Protein AF-A0A8T5XHX7-F1 (afdb_monomer)

Structure (mmCIF, N/CA/C/O backbone):
data_AF-A0A8T5XHX7-F1
#
_entry.id   AF-A0A8T5XHX7-F1
#
loop_
_atom_site.group_PDB
_atom_site.id
_atom_site.type_symbol
_atom_site.label_atom_id
_atom_site.label_alt_id
_atom_site.label_comp_id
_atom_site.label_asym_id
_atom_site.label_entity_id
_atom_site.label_seq_id
_atom_site.pdbx_PDB_ins_code
_atom_site.Cartn_x
_atom_site.Cartn_y
_atom_site.Cartn_z
_atom_site.occupancy
_atom_site.B_iso_or_equiv
_atom_site.auth_seq_id
_atom_site.auth_comp_id
_atom_site.auth_asym_id
_atom_site.auth_atom_id
_atom_site.pdbx_PDB_model_num
ATOM 1 N N . MET A 1 1 ? 42.459 -46.992 -11.392 1.00 52.00 1 MET A N 1
ATOM 2 C CA . MET A 1 1 ? 41.147 -46.566 -11.946 1.00 52.00 1 MET A CA 1
ATOM 3 C C . MET A 1 1 ? 40.181 -46.028 -10.882 1.00 52.00 1 MET A C 1
ATOM 5 O O . MET A 1 1 ? 39.509 -45.047 -11.160 1.00 52.00 1 MET A O 1
ATOM 9 N N . LYS A 1 2 ? 40.148 -46.588 -9.658 1.00 54.97 2 LYS A N 1
ATOM 10 C CA . LYS A 1 2 ? 39.259 -46.137 -8.563 1.00 54.97 2 LYS A CA 1
ATOM 11 C C . LYS A 1 2 ? 39.546 -44.716 -8.031 1.00 54.97 2 LYS A C 1
ATOM 13 O O . LYS A 1 2 ? 38.609 -43.963 -7.803 1.00 54.97 2 LYS A O 1
ATOM 18 N N . GLU A 1 3 ? 40.812 -44.310 -7.914 1.00 56.88 3 GLU A N 1
ATOM 19 C CA . GLU A 1 3 ? 41.178 -42.983 -7.371 1.00 56.88 3 GLU A CA 1
ATOM 20 C C . GLU A 1 3 ? 40.831 -41.799 -8.286 1.00 56.88 3 GLU A C 1
ATOM 22 O O . GLU A 1 3 ? 40.458 -40.733 -7.802 1.00 56.88 3 GLU A O 1
ATOM 27 N N . LYS A 1 4 ? 40.921 -41.971 -9.614 1.00 56.00 4 LYS A N 1
ATOM 28 C CA . LYS A 1 4 ? 40.548 -40.914 -10.572 1.00 56.00 4 LYS A CA 1
ATOM 29 C C . LYS A 1 4 ? 39.050 -40.609 -10.493 1.00 56.00 4 LYS A C 1
ATOM 31 O O . LYS A 1 4 ? 38.678 -39.444 -10.469 1.00 56.00 4 LYS A O 1
ATOM 36 N N . ASN A 1 5 ? 38.213 -41.639 -10.353 1.00 61.69 5 ASN A N 1
ATOM 37 C CA . ASN A 1 5 ? 36.761 -41.486 -10.231 1.00 61.69 5 ASN A CA 1
ATOM 38 C C . ASN A 1 5 ? 36.361 -40.774 -8.929 1.00 61.69 5 ASN A C 1
ATOM 40 O O . ASN A 1 5 ? 35.444 -39.960 -8.940 1.00 61.69 5 ASN A O 1
ATOM 44 N N . LEU A 1 6 ? 37.091 -41.009 -7.833 1.00 73.38 6 LEU A N 1
ATOM 45 C CA . LEU A 1 6 ? 36.839 -40.352 -6.549 1.00 73.38 6 LEU A CA 1
ATOM 46 C C . LEU A 1 6 ? 37.112 -38.836 -6.606 1.00 73.38 6 LEU A C 1
ATOM 48 O O . LEU A 1 6 ? 36.341 -38.046 -6.067 1.00 73.38 6 LEU A O 1
ATOM 52 N N . LYS A 1 7 ? 38.161 -38.411 -7.327 1.00 73.31 7 LYS A N 1
ATOM 53 C CA . LYS A 1 7 ? 38.461 -36.984 -7.550 1.00 73.31 7 LYS A CA 1
ATOM 54 C C . LYS A 1 7 ? 37.339 -36.267 -8.306 1.00 73.31 7 LYS A C 1
ATOM 56 O O . LYS A 1 7 ? 36.972 -35.161 -7.923 1.00 73.31 7 LYS A O 1
ATOM 61 N N . TYR A 1 8 ? 36.758 -36.903 -9.326 1.00 79.31 8 TYR A N 1
ATOM 62 C CA . TYR A 1 8 ? 35.622 -36.328 -10.056 1.00 79.31 8 TYR A CA 1
ATOM 63 C C . TYR A 1 8 ? 34.366 -36.200 -9.185 1.00 79.31 8 TYR A C 1
ATOM 65 O O . TYR A 1 8 ? 33.659 -35.204 -9.303 1.00 79.31 8 TYR A O 1
ATOM 73 N N . VAL A 1 9 ? 34.124 -37.138 -8.262 1.00 83.44 9 VAL A N 1
ATOM 74 C CA . VAL A 1 9 ? 33.011 -37.053 -7.299 1.00 83.44 9 VAL A CA 1
ATOM 75 C C . VAL A 1 9 ? 33.184 -35.871 -6.340 1.00 83.44 9 VAL A C 1
ATOM 77 O O . VAL A 1 9 ? 32.230 -35.126 -6.123 1.00 83.44 9 VAL A O 1
ATOM 80 N N . TYR A 1 10 ? 34.391 -35.640 -5.812 1.00 83.50 10 TYR A N 1
ATOM 81 C CA . TYR A 1 10 ? 34.652 -34.482 -4.946 1.00 83.50 10 TYR A CA 1
ATOM 82 C C . TYR A 1 10 ? 34.517 -33.145 -5.681 1.00 83.50 10 TYR A C 1
ATOM 84 O O . TYR A 1 10 ? 33.988 -32.191 -5.115 1.00 83.50 10 TYR A O 1
ATOM 92 N N . ILE A 1 11 ? 34.936 -33.081 -6.949 1.00 85.69 11 ILE A N 1
ATOM 93 C CA . ILE A 1 11 ? 34.736 -31.893 -7.790 1.00 85.69 11 ILE A CA 1
ATOM 94 C C . ILE A 1 11 ? 33.238 -31.640 -8.009 1.00 85.69 11 ILE A C 1
ATOM 96 O O . ILE A 1 11 ? 32.784 -30.508 -7.857 1.00 85.69 11 ILE A O 1
ATOM 100 N N . LEU A 1 12 ? 32.455 -32.684 -8.301 1.00 86.38 12 LEU A N 1
ATOM 101 C CA . LEU A 1 12 ? 31.011 -32.559 -8.513 1.00 86.38 12 LEU A CA 1
ATOM 102 C C . LEU A 1 12 ? 30.281 -32.094 -7.242 1.00 86.38 12 LEU A C 1
ATOM 104 O O . LEU A 1 12 ? 29.438 -31.203 -7.307 1.00 86.38 12 LEU A O 1
ATOM 108 N N . LEU A 1 13 ? 30.647 -32.648 -6.080 1.00 86.62 13 LEU A N 1
ATOM 109 C CA . LEU A 1 13 ? 30.127 -32.218 -4.779 1.00 86.62 13 LEU A CA 1
ATOM 110 C C . LEU A 1 13 ? 30.488 -30.760 -4.478 1.00 86.62 13 LEU A C 1
ATOM 112 O O . LEU A 1 13 ? 29.634 -30.012 -4.013 1.00 86.62 13 LEU A O 1
ATOM 116 N N . GLY A 1 14 ? 31.715 -30.335 -4.794 1.00 85.69 14 GLY A N 1
ATOM 117 C CA . GLY A 1 14 ? 32.137 -28.940 -4.667 1.00 85.69 14 GLY A CA 1
ATOM 118 C C . GLY A 1 14 ? 31.287 -27.992 -5.516 1.00 85.69 14 GLY A C 1
ATOM 119 O O . GLY A 1 14 ? 30.805 -26.983 -5.007 1.00 85.69 14 GLY A O 1
ATOM 120 N N . ILE A 1 15 ? 31.031 -28.347 -6.780 1.00 87.88 15 ILE A N 1
ATOM 121 C CA . ILE A 1 15 ? 30.168 -27.567 -7.681 1.00 87.88 15 ILE A CA 1
ATOM 122 C C . ILE A 1 15 ? 28.726 -27.525 -7.158 1.00 87.88 15 ILE A C 1
ATOM 124 O O . ILE A 1 15 ? 28.134 -26.449 -7.122 1.00 87.88 15 ILE A O 1
ATOM 128 N N . CYS A 1 16 ? 28.172 -28.651 -6.694 1.00 82.88 16 CYS A N 1
ATOM 129 C CA . CYS A 1 16 ? 26.843 -28.687 -6.076 1.00 82.88 16 CYS A CA 1
ATOM 130 C C . CYS A 1 16 ? 26.759 -27.798 -4.829 1.00 82.88 16 CYS A C 1
ATOM 132 O O . CYS A 1 16 ? 25.808 -27.034 -4.698 1.00 82.88 16 CYS A O 1
ATOM 134 N N . CYS A 1 17 ? 27.748 -27.846 -3.935 1.00 84.12 17 CYS A N 1
ATOM 135 C CA . CYS A 1 17 ? 27.778 -27.002 -2.742 1.00 84.12 17 CYS A CA 1
ATOM 136 C C . CYS A 1 17 ? 27.866 -25.512 -3.096 1.00 84.12 17 CYS A C 1
ATOM 138 O O . CYS A 1 17 ? 27.131 -24.712 -2.524 1.00 84.12 17 CYS A O 1
ATOM 140 N N . ILE A 1 18 ? 28.712 -25.135 -4.062 1.00 85.25 18 ILE A N 1
ATOM 141 C CA . ILE A 1 18 ? 28.822 -23.747 -4.537 1.00 85.25 18 ILE A CA 1
ATOM 142 C C . ILE A 1 18 ? 27.511 -23.296 -5.187 1.00 85.25 18 ILE A C 1
ATOM 144 O O . ILE A 1 18 ? 27.045 -22.194 -4.910 1.00 85.25 18 ILE A O 1
ATOM 148 N N . TYR A 1 19 ? 26.883 -24.139 -6.009 1.00 81.25 19 TYR A N 1
ATOM 149 C CA . TYR A 1 19 ? 25.590 -23.844 -6.627 1.00 81.25 19 TYR A CA 1
ATOM 150 C C . TYR A 1 19 ? 24.486 -23.651 -5.579 1.00 81.25 19 TYR A C 1
ATOM 152 O O . TYR A 1 19 ? 23.742 -22.678 -5.644 1.00 81.25 19 TYR A O 1
ATOM 160 N N . LEU A 1 20 ? 24.410 -24.523 -4.570 1.00 75.81 20 LEU A N 1
ATOM 161 C CA . LEU A 1 20 ? 23.438 -24.401 -3.479 1.00 75.81 20 LEU A CA 1
ATOM 162 C C . LEU A 1 20 ? 23.682 -23.145 -2.631 1.00 75.81 20 LEU A C 1
ATOM 164 O O . LEU A 1 20 ? 22.731 -22.439 -2.306 1.00 75.81 20 LEU A O 1
ATOM 168 N N . LEU A 1 21 ? 24.941 -22.822 -2.320 1.00 73.75 21 LEU A N 1
ATOM 169 C CA . LEU A 1 21 ? 25.312 -21.609 -1.582 1.00 73.75 21 LEU A CA 1
ATOM 170 C C . LEU A 1 21 ? 24.986 -20.336 -2.370 1.00 73.75 21 LEU A C 1
ATOM 172 O O . LEU A 1 21 ? 24.378 -19.416 -1.829 1.00 73.75 21 LEU A O 1
ATOM 176 N N . THR A 1 22 ? 25.354 -20.284 -3.650 1.00 68.06 22 THR A N 1
ATOM 177 C CA . THR A 1 22 ? 25.083 -19.128 -4.520 1.00 68.06 22 THR A CA 1
ATOM 178 C C . THR A 1 22 ? 23.595 -18.970 -4.810 1.00 68.06 22 THR A C 1
ATOM 180 O O . THR A 1 22 ? 23.092 -17.853 -4.771 1.00 68.06 22 THR A O 1
ATOM 183 N N . SER A 1 23 ? 22.860 -20.066 -5.012 1.00 62.50 23 SER A N 1
ATOM 184 C CA . SER A 1 23 ? 21.400 -20.040 -5.133 1.00 62.50 23 SER A CA 1
ATOM 185 C C . SER A 1 23 ? 20.735 -19.553 -3.844 1.00 62.50 23 SER A C 1
ATOM 187 O O . SER A 1 23 ? 19.819 -18.740 -3.912 1.00 62.50 23 SER A O 1
ATOM 189 N N . HIS A 1 24 ? 21.214 -19.976 -2.671 1.00 58.00 24 HIS A N 1
ATOM 190 C CA . HIS A 1 24 ? 20.655 -19.523 -1.399 1.00 58.00 24 HIS A CA 1
ATOM 191 C C . HIS A 1 24 ? 20.936 -18.038 -1.128 1.00 58.00 24 HIS A C 1
ATOM 193 O O . HIS A 1 24 ? 20.043 -17.327 -0.672 1.00 58.00 24 HIS A O 1
ATOM 199 N N . LEU A 1 25 ? 22.140 -17.559 -1.458 1.00 54.25 25 LEU A N 1
ATOM 200 C CA . LEU A 1 25 ? 22.523 -16.148 -1.336 1.00 54.25 25 LEU A CA 1
ATOM 201 C C . LEU A 1 25 ? 21.778 -15.247 -2.334 1.00 54.25 25 LEU A C 1
ATOM 203 O O . LEU A 1 25 ? 21.409 -14.130 -1.979 1.00 54.25 25 LEU A O 1
ATOM 207 N N . ASN A 1 26 ? 21.517 -15.737 -3.549 1.00 51.28 26 ASN A N 1
ATOM 208 C CA . ASN A 1 26 ? 20.776 -15.000 -4.577 1.00 51.28 26 ASN A CA 1
ATOM 209 C C . ASN A 1 26 ? 19.252 -15.033 -4.374 1.00 51.28 26 ASN A C 1
ATOM 211 O O . ASN A 1 26 ? 18.557 -14.186 -4.925 1.00 51.28 26 ASN A O 1
ATOM 215 N N . ASN A 1 27 ? 18.729 -15.953 -3.559 1.00 50.94 27 ASN A N 1
ATOM 216 C CA . ASN A 1 27 ? 17.304 -16.043 -3.215 1.00 50.94 27 ASN A CA 1
ATOM 217 C C . ASN A 1 27 ? 16.928 -15.207 -1.981 1.00 50.94 27 ASN A C 1
ATOM 219 O O . ASN A 1 27 ? 15.987 -15.548 -1.262 1.00 50.94 27 ASN A O 1
ATOM 223 N N . LYS A 1 28 ? 17.655 -14.124 -1.687 1.00 61.84 28 LYS A N 1
ATOM 224 C CA . LYS A 1 28 ? 17.224 -13.203 -0.635 1.00 61.84 28 LYS A CA 1
ATOM 225 C C . LYS A 1 28 ? 15.975 -12.471 -1.128 1.00 61.84 28 LYS A C 1
ATOM 227 O O . LYS A 1 28 ? 16.075 -11.572 -1.955 1.00 61.84 28 LYS A O 1
ATOM 232 N N . GLU A 1 29 ? 14.809 -12.899 -0.649 1.00 72.00 29 GLU A N 1
ATOM 233 C CA . GLU A 1 29 ? 13.533 -12.246 -0.943 1.00 72.00 29 GLU A CA 1
ATOM 234 C C . GLU A 1 29 ? 13.608 -10.767 -0.531 1.00 72.00 29 GLU A C 1
ATOM 236 O O . GLU A 1 29 ? 13.957 -10.455 0.614 1.00 72.00 29 GLU A O 1
ATOM 241 N N . ASP A 1 30 ? 13.307 -9.863 -1.470 1.00 82.25 30 ASP A N 1
ATOM 242 C CA . ASP A 1 30 ? 13.224 -8.427 -1.197 1.00 82.25 30 ASP A CA 1
ATOM 243 C C . ASP A 1 30 ? 12.188 -8.189 -0.086 1.00 82.25 30 ASP A C 1
ATOM 245 O O . ASP A 1 30 ? 11.065 -8.714 -0.125 1.00 82.25 30 ASP A O 1
ATOM 249 N N . THR A 1 31 ? 12.542 -7.383 0.920 1.00 87.88 31 THR A N 1
ATOM 250 C CA . THR A 1 31 ? 11.545 -6.994 1.918 1.00 87.88 31 THR A CA 1
ATOM 251 C C . THR A 1 31 ? 10.522 -6.064 1.282 1.00 87.88 31 THR A C 1
ATOM 253 O O . THR A 1 31 ? 10.791 -5.367 0.301 1.00 87.88 31 THR A O 1
ATOM 256 N N . TYR A 1 32 ? 9.323 -6.027 1.853 1.00 88.62 32 TYR A N 1
ATOM 257 C CA . TYR A 1 32 ? 8.275 -5.159 1.330 1.00 88.62 32 TYR A CA 1
ATOM 258 C C . TYR A 1 32 ? 8.665 -3.666 1.405 1.00 88.62 32 TYR A C 1
ATOM 260 O O . TYR A 1 32 ? 8.362 -2.891 0.498 1.00 88.62 32 TYR A O 1
ATOM 268 N N . LEU A 1 33 ? 9.413 -3.279 2.446 1.00 88.50 33 LEU A N 1
ATOM 269 C CA . LEU A 1 33 ? 9.971 -1.931 2.600 1.00 88.50 33 LEU A CA 1
ATOM 270 C C . LEU A 1 33 ? 11.025 -1.612 1.527 1.00 88.50 33 LEU A C 1
ATOM 272 O O . LEU A 1 33 ? 11.017 -0.513 0.977 1.00 88.50 33 LEU A O 1
ATOM 276 N N . ASP A 1 34 ? 11.888 -2.572 1.169 1.00 87.00 34 ASP A N 1
ATOM 277 C CA . ASP A 1 34 ? 12.860 -2.380 0.082 1.00 87.00 34 ASP A CA 1
ATOM 278 C C . ASP A 1 34 ? 12.154 -2.070 -1.244 1.00 87.00 34 ASP A C 1
ATOM 280 O O . ASP A 1 34 ? 12.609 -1.220 -2.013 1.00 87.00 34 ASP A O 1
ATOM 284 N N . VAL A 1 35 ? 11.021 -2.728 -1.508 1.00 87.50 35 VAL A N 1
ATOM 285 C CA . VAL A 1 35 ? 10.226 -2.478 -2.715 1.00 87.50 35 VAL A CA 1
ATOM 286 C C . VAL A 1 35 ? 9.550 -1.111 -2.677 1.00 87.50 35 VAL A C 1
ATOM 288 O O . VAL A 1 35 ? 9.649 -0.394 -3.671 1.00 87.50 35 VAL A O 1
ATOM 291 N N . ILE A 1 36 ? 8.947 -0.700 -1.553 1.00 88.62 36 ILE A N 1
ATOM 292 C CA . ILE A 1 36 ? 8.423 0.672 -1.378 1.00 88.62 36 ILE A CA 1
ATOM 293 C C . ILE A 1 36 ? 9.511 1.695 -1.741 1.00 88.62 36 ILE A C 1
ATOM 295 O O . ILE A 1 36 ? 9.297 2.565 -2.588 1.00 88.62 36 ILE A O 1
ATOM 299 N N . ASN A 1 37 ? 10.713 1.527 -1.189 1.00 85.50 37 ASN A N 1
ATOM 300 C CA . ASN A 1 37 ? 11.832 2.442 -1.406 1.00 85.50 37 ASN A CA 1
ATOM 301 C C . ASN A 1 37 ? 12.298 2.477 -2.864 1.00 85.50 37 ASN A C 1
ATOM 303 O O . ASN A 1 37 ? 12.705 3.527 -3.358 1.00 85.50 37 ASN A O 1
ATOM 307 N N . LYS A 1 38 ? 12.267 1.340 -3.568 1.00 85.44 38 LYS A N 1
ATOM 308 C CA . LYS A 1 38 ? 12.583 1.275 -5.004 1.00 85.44 38 LYS A CA 1
ATOM 309 C C . LYS A 1 38 ? 11.497 1.950 -5.848 1.00 85.44 38 LYS A C 1
ATOM 311 O O . LYS A 1 38 ? 11.826 2.635 -6.811 1.00 85.44 38 LYS A O 1
ATOM 316 N N . VAL A 1 39 ? 10.225 1.757 -5.498 1.00 86.00 39 VAL A N 1
ATOM 317 C CA . VAL A 1 39 ? 9.058 2.274 -6.227 1.00 86.00 39 VAL A CA 1
ATOM 318 C C . VAL A 1 39 ? 9.010 3.797 -6.197 1.00 86.00 39 VAL A C 1
ATOM 320 O O . VAL A 1 39 ? 8.974 4.420 -7.254 1.00 86.00 39 VAL A O 1
ATOM 323 N N . PHE A 1 40 ? 9.075 4.410 -5.014 1.00 83.19 40 PHE A N 1
ATOM 324 C CA . PHE A 1 40 ? 8.920 5.865 -4.879 1.00 83.19 40 PHE A CA 1
ATOM 325 C C . PHE A 1 40 ? 10.167 6.675 -5.265 1.00 83.19 40 PHE A C 1
ATOM 327 O O . PHE A 1 40 ? 10.132 7.901 -5.226 1.00 83.19 40 PHE A O 1
ATOM 334 N N . LYS A 1 41 ? 11.257 6.011 -5.674 1.00 85.38 41 LYS A N 1
ATOM 335 C CA . LYS A 1 41 ? 12.438 6.647 -6.285 1.00 85.38 41 LYS A CA 1
ATOM 336 C C . LYS A 1 41 ? 12.352 6.768 -7.808 1.00 85.38 41 LYS A C 1
ATOM 338 O O . LYS A 1 41 ? 13.217 7.405 -8.400 1.00 85.38 41 LYS A O 1
ATOM 343 N N . LYS A 1 42 ? 11.380 6.113 -8.444 1.00 85.81 42 LYS A N 1
ATOM 344 C CA . LYS A 1 42 ? 11.189 6.145 -9.898 1.00 85.81 42 LYS A CA 1
ATOM 345 C C . LYS A 1 42 ? 10.191 7.229 -10.296 1.00 85.81 42 LYS A C 1
ATOM 347 O O . LYS A 1 42 ? 9.295 7.562 -9.523 1.00 85.81 42 LYS A O 1
ATOM 352 N N . ASP A 1 43 ? 10.302 7.691 -11.538 1.00 87.19 43 ASP A N 1
ATOM 353 C CA . ASP A 1 43 ? 9.319 8.585 -12.146 1.00 87.19 43 ASP A CA 1
ATOM 354 C C . ASP A 1 43 ? 8.026 7.816 -12.442 1.00 87.19 43 ASP A C 1
ATOM 356 O O . ASP A 1 43 ? 7.984 6.918 -13.291 1.00 87.19 43 ASP A O 1
ATOM 360 N N . ILE A 1 44 ? 6.977 8.154 -11.698 1.00 89.31 44 ILE A N 1
ATOM 361 C CA . ILE A 1 44 ? 5.653 7.552 -11.826 1.00 89.31 44 ILE A CA 1
ATOM 362 C C . ILE A 1 44 ? 4.890 8.255 -12.953 1.00 89.31 44 ILE A C 1
ATOM 364 O O . ILE A 1 44 ? 4.825 9.480 -12.986 1.00 89.31 44 ILE A O 1
ATOM 368 N N . GLU A 1 45 ? 4.299 7.467 -13.848 1.00 90.88 45 GLU A N 1
ATOM 369 C CA . GLU A 1 45 ? 3.464 7.932 -14.959 1.00 90.88 45 GLU A CA 1
ATOM 370 C C . GLU A 1 45 ? 1.983 7.931 -14.571 1.00 90.88 45 GLU A C 1
ATOM 372 O O . GLU A 1 45 ? 1.276 8.902 -14.822 1.00 90.88 45 GLU A O 1
ATOM 377 N N . ALA A 1 46 ? 1.510 6.850 -13.942 1.00 91.06 46 ALA A N 1
ATOM 378 C CA . ALA A 1 46 ? 0.125 6.714 -13.508 1.00 91.06 46 ALA A CA 1
ATOM 379 C C . ALA A 1 46 ? -0.003 5.868 -12.239 1.00 91.06 46 ALA A C 1
ATOM 381 O O . ALA A 1 46 ? 0.811 4.988 -11.958 1.00 91.06 46 ALA A O 1
ATOM 382 N N . ILE A 1 47 ? -1.043 6.150 -11.456 1.00 92.62 47 ILE A N 1
ATOM 383 C CA . ILE A 1 47 ? -1.377 5.442 -10.222 1.00 92.62 47 ILE A CA 1
ATOM 384 C C . ILE A 1 47 ? -2.864 5.109 -10.240 1.00 92.62 47 ILE A C 1
ATOM 386 O O . ILE A 1 47 ? -3.706 5.956 -10.539 1.00 92.62 47 ILE A O 1
ATOM 390 N N . ALA A 1 48 ? -3.188 3.880 -9.854 1.00 93.88 48 ALA A N 1
ATOM 391 C CA . ALA A 1 48 ? -4.545 3.461 -9.553 1.00 93.88 48 ALA A CA 1
ATOM 392 C C . ALA A 1 48 ? -4.606 2.853 -8.153 1.00 93.88 48 ALA A C 1
ATOM 394 O O . ALA A 1 48 ? -3.898 1.893 -7.842 1.00 93.88 48 ALA A O 1
ATOM 395 N N . VAL A 1 49 ? -5.495 3.389 -7.329 1.00 95.38 49 VAL A N 1
ATOM 396 C CA . VAL A 1 49 ? -5.799 2.907 -5.988 1.00 95.38 49 VAL A CA 1
ATOM 397 C C . VAL A 1 49 ? -7.168 2.245 -5.993 1.00 95.38 49 VAL A C 1
ATOM 399 O O . VAL A 1 49 ? -8.134 2.795 -6.517 1.00 95.38 49 VAL A O 1
ATOM 402 N N . ILE A 1 50 ? -7.269 1.092 -5.336 1.00 95.12 50 ILE A N 1
ATOM 403 C CA . ILE A 1 50 ? -8.540 0.444 -5.018 1.00 95.12 50 ILE A CA 1
ATOM 404 C C . ILE A 1 50 ? -8.576 0.138 -3.523 1.00 95.12 50 ILE A C 1
ATOM 406 O O . ILE A 1 50 ? -7.633 -0.452 -2.993 1.00 95.12 50 ILE A O 1
ATOM 410 N N . ILE A 1 51 ? -9.668 0.506 -2.860 1.00 95.94 51 ILE A N 1
ATOM 411 C CA . ILE A 1 51 ? -9.889 0.273 -1.434 1.00 95.94 51 ILE A CA 1
ATOM 412 C C . ILE A 1 51 ? -11.057 -0.698 -1.276 1.00 95.94 51 ILE A C 1
ATOM 414 O O . ILE A 1 51 ? -12.154 -0.453 -1.779 1.00 95.94 51 ILE A O 1
ATOM 418 N N . ASP A 1 52 ? -10.844 -1.796 -0.555 1.00 95.75 52 ASP A N 1
ATOM 419 C CA . ASP A 1 52 ? -11.868 -2.806 -0.285 1.00 95.75 52 ASP A CA 1
ATOM 420 C C . ASP A 1 52 ? -12.030 -3.043 1.218 1.00 95.75 52 ASP A C 1
ATOM 422 O O . ASP A 1 52 ? -11.053 -3.153 1.956 1.00 95.75 52 ASP A O 1
ATOM 426 N N . LYS A 1 53 ? -13.269 -3.216 1.681 1.00 94.75 53 LYS A N 1
ATOM 427 C CA . LYS A 1 53 ? -13.560 -3.729 3.025 1.00 94.75 53 LYS A CA 1
ATOM 428 C C . LYS A 1 53 ? -13.322 -5.234 3.058 1.00 94.75 53 LYS A C 1
ATOM 430 O O . LYS A 1 53 ? -13.787 -5.959 2.178 1.00 94.75 53 LYS A O 1
ATOM 435 N N . THR A 1 54 ? -12.669 -5.709 4.113 1.00 93.06 54 THR A N 1
ATOM 436 C CA . THR A 1 54 ? -12.480 -7.137 4.389 1.00 93.06 54 THR A CA 1
ATOM 437 C C . THR A 1 54 ? -12.575 -7.427 5.883 1.00 93.06 54 THR A C 1
ATOM 439 O O . THR A 1 54 ? -12.183 -6.624 6.728 1.00 93.06 54 THR A O 1
ATOM 442 N N . SER A 1 55 ? -13.082 -8.608 6.234 1.00 90.44 55 SER A N 1
ATOM 443 C CA . SER A 1 55 ? -13.193 -9.058 7.629 1.00 90.44 55 SER A CA 1
ATOM 444 C C . SER A 1 55 ? -11.986 -9.882 8.103 1.00 90.44 55 SER A C 1
ATOM 446 O O . SER A 1 55 ? -12.008 -10.511 9.166 1.00 90.44 55 SER A O 1
ATOM 448 N N . SER A 1 56 ? -10.957 -10.008 7.264 1.00 89.81 56 SER A N 1
ATOM 449 C CA . SER A 1 56 ? -9.738 -10.745 7.596 1.00 89.81 56 SER A CA 1
ATOM 450 C C . SER A 1 56 ? -8.598 -10.415 6.642 1.00 89.81 56 SER A C 1
ATOM 452 O O . SER A 1 56 ? -8.829 -10.058 5.484 1.00 89.81 56 SER A O 1
ATOM 454 N N . LEU A 1 57 ? -7.370 -10.683 7.088 1.00 88.75 57 LEU A N 1
ATOM 455 C CA . LEU A 1 57 ? -6.190 -10.649 6.220 1.00 88.75 57 LEU A CA 1
ATOM 456 C C . LEU A 1 57 ? -6.209 -11.747 5.141 1.00 88.75 57 LEU A C 1
ATOM 458 O O . LEU A 1 57 ? -5.403 -11.691 4.226 1.00 88.75 57 LEU A O 1
ATOM 462 N N . LYS A 1 58 ? -7.141 -12.719 5.201 1.00 87.00 58 LYS A N 1
ATOM 463 C CA . LYS A 1 58 ? -7.346 -13.727 4.138 1.00 87.00 58 LYS A CA 1
ATOM 464 C C . LYS A 1 58 ? -7.977 -13.158 2.868 1.00 87.00 58 LYS A C 1
ATOM 466 O O . LYS A 1 58 ? -8.072 -13.879 1.885 1.00 87.00 58 LYS A O 1
ATOM 471 N N . CYS A 1 59 ? -8.440 -11.907 2.898 1.00 84.31 59 CYS A N 1
ATOM 472 C CA . CYS A 1 59 ? -9.128 -11.266 1.773 1.00 84.31 59 CYS A CA 1
ATOM 473 C C . CYS A 1 59 ? -10.380 -12.021 1.303 1.00 84.31 59 CYS A C 1
ATOM 475 O O . CYS A 1 59 ? -10.753 -11.964 0.135 1.00 84.31 59 CYS A O 1
ATOM 477 N N . ASN A 1 60 ? -11.053 -12.724 2.215 1.00 80.88 60 ASN A N 1
ATOM 478 C CA . ASN A 1 60 ? -12.354 -13.315 1.926 1.00 80.88 60 ASN A CA 1
ATOM 479 C C . ASN A 1 60 ? -13.424 -12.216 1.944 1.00 80.88 60 ASN A C 1
ATOM 481 O O . ASN A 1 60 ? -13.410 -11.369 2.836 1.00 80.88 60 ASN A O 1
ATOM 485 N N . ASN A 1 61 ? -14.386 -12.283 1.018 1.00 83.25 61 ASN A N 1
ATOM 486 C CA . ASN A 1 61 ? -15.529 -11.363 0.942 1.00 83.25 61 ASN A CA 1
ATOM 487 C C . ASN A 1 61 ? -15.126 -9.887 0.759 1.00 83.25 61 ASN A C 1
ATOM 489 O O . ASN A 1 61 ? -15.644 -9.014 1.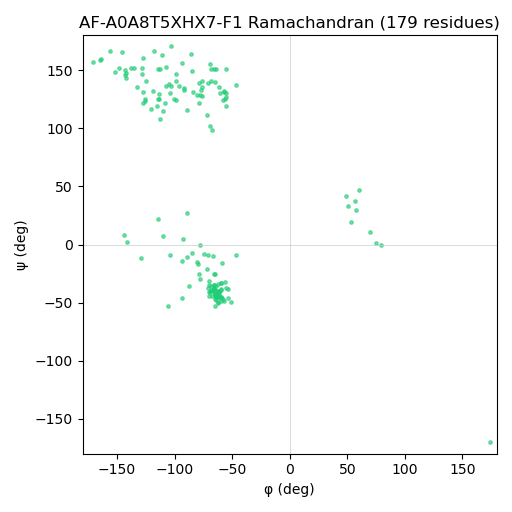456 1.00 83.25 61 ASN A O 1
ATOM 493 N N . LEU A 1 62 ? -14.201 -9.612 -0.168 1.00 91.31 62 LEU A N 1
ATOM 494 C CA . LEU A 1 62 ? -13.844 -8.240 -0.530 1.00 91.31 62 LEU A CA 1
ATOM 495 C C . LEU A 1 62 ? -15.082 -7.488 -1.024 1.00 91.31 62 LEU A C 1
ATOM 497 O O . LEU A 1 62 ? -15.747 -7.918 -1.968 1.00 91.31 62 LEU A O 1
ATOM 501 N N . LYS A 1 63 ? -15.370 -6.351 -0.394 1.00 94.12 63 LYS A N 1
ATOM 502 C CA . LYS A 1 63 ? -16.400 -5.419 -0.846 1.00 94.12 63 LYS A CA 1
ATOM 503 C C . LYS A 1 63 ? -15.730 -4.116 -1.237 1.00 94.12 63 LYS A C 1
ATOM 505 O O . LYS A 1 63 ? -15.133 -3.474 -0.374 1.00 94.12 63 LYS A O 1
ATOM 510 N N . ASN A 1 64 ? -15.870 -3.723 -2.500 1.00 93.50 64 ASN A N 1
ATOM 511 C CA . ASN A 1 64 ? -15.341 -2.449 -2.962 1.00 93.50 64 ASN A CA 1
ATOM 512 C C . ASN A 1 64 ? -15.888 -1.304 -2.099 1.00 93.50 64 ASN A C 1
ATOM 514 O O . ASN A 1 64 ? -17.086 -1.254 -1.797 1.00 93.50 64 ASN A O 1
ATOM 518 N N . TYR A 1 65 ? -14.973 -0.459 -1.640 1.00 93.50 65 TYR A N 1
ATOM 519 C CA . TYR A 1 65 ? -15.275 0.730 -0.865 1.00 93.50 65 TYR A CA 1
ATOM 520 C C . TYR A 1 65 ? -15.100 1.977 -1.711 1.00 93.50 65 TYR A C 1
ATOM 522 O O . TYR A 1 65 ? -16.024 2.777 -1.801 1.00 93.50 65 TYR A O 1
ATOM 530 N N . ASP A 1 66 ? -13.923 2.103 -2.320 1.00 93.81 66 ASP A N 1
ATOM 531 C CA . ASP A 1 66 ? -13.542 3.289 -3.066 1.00 93.81 66 ASP A CA 1
ATOM 532 C C . ASP A 1 66 ? -12.470 2.974 -4.118 1.00 93.81 66 ASP A C 1
ATOM 534 O O . ASP A 1 66 ? -11.844 1.904 -4.105 1.00 93.81 66 ASP A O 1
ATOM 538 N N . MET A 1 67 ? -12.255 3.911 -5.033 1.00 95.12 67 MET A N 1
ATOM 539 C CA . MET A 1 67 ? -11.183 3.890 -6.017 1.00 95.12 67 MET A CA 1
ATOM 540 C C . MET A 1 67 ? -10.790 5.312 -6.421 1.00 95.12 67 MET A C 1
ATOM 542 O O . MET A 1 67 ? -11.633 6.203 -6.470 1.00 95.12 67 MET A O 1
ATOM 546 N N . ALA A 1 68 ? -9.515 5.491 -6.752 1.00 95.38 68 ALA A N 1
ATOM 547 C CA . ALA A 1 68 ? -8.989 6.735 -7.301 1.00 95.38 68 ALA A CA 1
ATOM 548 C C . ALA A 1 68 ? -7.936 6.418 -8.361 1.00 95.38 68 ALA A C 1
ATOM 550 O O . ALA A 1 68 ? -7.160 5.467 -8.216 1.00 95.38 68 ALA A O 1
ATOM 551 N N . THR A 1 69 ? -7.893 7.210 -9.426 1.00 95.06 69 THR A N 1
ATOM 552 C CA . THR A 1 69 ? -6.885 7.059 -10.485 1.00 95.06 69 THR A CA 1
ATOM 553 C C . THR A 1 69 ? -6.309 8.409 -10.873 1.00 95.06 69 THR A C 1
ATOM 555 O O . THR A 1 69 ? -6.972 9.432 -10.735 1.00 95.06 69 THR A O 1
ATOM 558 N N . GLY A 1 70 ? -5.065 8.431 -11.339 1.00 94.69 70 GLY A N 1
ATOM 559 C CA . GLY A 1 70 ? -4.391 9.659 -11.746 1.00 94.69 70 GLY A CA 1
ATOM 560 C C . GLY A 1 70 ? -3.146 9.367 -12.569 1.00 94.69 70 GLY A C 1
ATOM 561 O O . GLY A 1 70 ? -2.596 8.268 -12.512 1.00 94.69 70 GLY A O 1
ATOM 562 N N . SER A 1 71 ? -2.711 10.353 -13.342 1.00 94.31 71 SER A N 1
ATOM 563 C CA . SER A 1 71 ? -1.561 10.258 -14.240 1.00 94.31 71 SER A CA 1
ATOM 564 C C . SER A 1 71 ? -0.812 11.579 -14.324 1.00 94.31 71 SER A C 1
ATOM 566 O O . SER A 1 71 ? -1.345 12.623 -13.966 1.00 94.31 71 SER A O 1
ATOM 568 N N . ILE A 1 72 ? 0.402 11.569 -14.851 1.00 92.00 72 ILE A N 1
ATOM 569 C CA . ILE A 1 72 ? 1.163 12.799 -15.057 1.00 92.00 72 ILE A CA 1
ATOM 570 C C . ILE A 1 72 ? 0.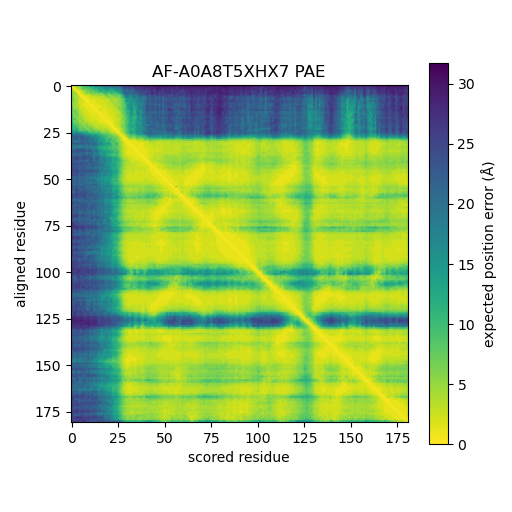443 13.784 -15.999 1.00 92.00 72 ILE A C 1
ATOM 572 O O . ILE A 1 72 ? 0.494 14.989 -15.771 1.00 92.00 72 ILE A O 1
ATOM 576 N N . ASP A 1 73 ? -0.310 13.280 -16.984 1.00 92.19 73 ASP A N 1
ATOM 577 C CA . ASP A 1 73 ? -1.045 14.090 -17.969 1.00 92.19 73 ASP A CA 1
ATOM 578 C C . ASP A 1 73 ? -2.164 14.944 -17.355 1.00 92.19 73 ASP A C 1
ATOM 580 O O . ASP A 1 73 ? -2.541 15.976 -17.910 1.00 92.19 73 ASP A O 1
ATOM 584 N N . ASN A 1 74 ? -2.704 14.525 -16.207 1.00 90.69 74 ASN A N 1
ATOM 585 C CA . ASN A 1 74 ? -3.739 15.253 -15.475 1.00 90.69 74 ASN A CA 1
ATOM 586 C C . ASN A 1 74 ? -3.254 15.756 -14.111 1.00 90.69 74 ASN A C 1
ATOM 588 O O . ASN A 1 74 ? -4.079 15.985 -13.227 1.00 90.69 74 ASN A O 1
ATOM 592 N N . ASP A 1 75 ? -1.936 15.896 -13.931 1.00 91.19 75 ASP A N 1
ATOM 593 C CA . ASP A 1 75 ? -1.304 16.273 -12.659 1.00 91.19 75 ASP A CA 1
ATOM 594 C C . ASP A 1 75 ? -1.817 15.426 -11.479 1.00 91.19 75 ASP A C 1
ATOM 596 O O . ASP A 1 75 ? -2.174 15.921 -10.412 1.00 91.19 75 ASP A O 1
ATOM 600 N N . PHE A 1 76 ? -1.967 14.121 -11.717 1.00 91.31 76 PHE A N 1
ATOM 601 C CA . PHE A 1 76 ? -2.549 13.149 -10.793 1.00 91.31 76 PHE A CA 1
ATOM 602 C C . PHE A 1 76 ? -3.912 13.582 -10.227 1.00 91.31 76 PHE A C 1
ATOM 604 O O . PHE A 1 76 ? -4.247 13.257 -9.090 1.00 91.31 76 PHE A O 1
ATOM 611 N N . ASN A 1 77 ? -4.707 14.299 -11.029 1.00 90.88 77 ASN A N 1
ATOM 612 C CA . ASN A 1 77 ? -5.990 14.883 -10.643 1.00 90.88 77 ASN A CA 1
ATOM 613 C C . ASN A 1 77 ? -5.895 15.835 -9.428 1.00 90.88 77 ASN A C 1
ATOM 615 O O . ASN A 1 77 ? -6.793 15.860 -8.579 1.00 90.88 77 ASN A O 1
ATOM 619 N N . SER A 1 78 ? -4.815 16.615 -9.332 1.00 90.56 78 SER A N 1
ATOM 620 C CA . SER A 1 78 ? -4.588 17.617 -8.283 1.00 90.56 78 SER A CA 1
ATOM 621 C C . SER A 1 78 ? -5.812 18.515 -8.036 1.00 90.56 78 SER A C 1
ATOM 623 O O . SER A 1 78 ? -6.498 18.945 -8.963 1.00 90.56 78 SER A O 1
ATOM 625 N N . GLY A 1 79 ? -6.123 18.770 -6.760 1.00 89.19 79 GLY A N 1
ATOM 626 C CA . GLY A 1 79 ? -7.277 19.578 -6.342 1.00 89.19 79 GLY A CA 1
ATOM 627 C C . GLY A 1 79 ? -8.646 18.891 -6.456 1.00 89.19 79 GLY A C 1
ATOM 628 O O . GLY A 1 79 ? -9.660 19.502 -6.123 1.00 89.19 79 GLY A O 1
ATOM 629 N N . THR A 1 80 ? -8.701 17.630 -6.891 1.00 94.00 80 THR A N 1
ATOM 630 C CA . THR A 1 80 ? -9.930 16.822 -6.895 1.00 94.00 80 THR A CA 1
ATOM 631 C C . THR A 1 80 ? -9.938 15.805 -5.752 1.00 94.00 80 THR A C 1
ATOM 633 O O . THR A 1 80 ? -8.921 15.568 -5.098 1.00 94.00 80 THR A O 1
ATOM 636 N N . ARG A 1 81 ? -11.086 15.146 -5.547 1.00 92.56 81 ARG A N 1
ATOM 637 C CA . ARG A 1 81 ? -11.218 14.012 -4.621 1.00 92.56 81 ARG A CA 1
ATOM 638 C C . ARG A 1 81 ? -10.199 12.904 -4.910 1.00 92.56 81 ARG A C 1
ATOM 640 O O . ARG A 1 81 ? -9.553 12.422 -3.987 1.00 92.56 81 ARG A O 1
ATOM 647 N N . ASP A 1 82 ? -10.039 12.521 -6.175 1.00 93.38 82 ASP A N 1
ATOM 648 C CA . ASP A 1 82 ? -9.105 11.461 -6.563 1.00 93.38 82 ASP A CA 1
ATOM 649 C C . ASP A 1 82 ? -7.663 11.870 -6.255 1.00 93.38 82 ASP A C 1
ATOM 651 O O . ASP A 1 82 ? -6.931 11.102 -5.635 1.00 93.38 82 ASP A O 1
ATOM 655 N N . GLY A 1 83 ? -7.274 13.103 -6.598 1.00 93.12 83 GLY A N 1
ATOM 656 C CA . GLY A 1 83 ? -5.943 13.628 -6.279 1.00 93.12 83 GLY A CA 1
ATOM 657 C C . GLY A 1 83 ? -5.659 13.651 -4.777 1.00 93.12 83 GLY A C 1
ATOM 658 O O . GLY A 1 83 ? -4.562 13.290 -4.349 1.00 93.12 83 GLY A O 1
ATOM 659 N N . PHE A 1 84 ? -6.663 13.989 -3.963 1.00 92.62 84 PHE A N 1
ATOM 660 C CA . PHE A 1 84 ? -6.557 13.918 -2.508 1.00 92.62 84 PHE A CA 1
ATOM 661 C C . PHE A 1 84 ? -6.313 12.487 -2.007 1.00 92.62 84 PHE A C 1
ATOM 663 O O . PHE A 1 84 ? -5.355 12.261 -1.268 1.00 92.62 84 PHE A O 1
ATOM 670 N N . ILE A 1 85 ? -7.114 11.510 -2.451 1.00 93.31 85 ILE A N 1
ATOM 671 C CA . ILE A 1 85 ? -6.960 10.094 -2.066 1.00 93.31 85 ILE A CA 1
ATOM 672 C C . ILE A 1 85 ? -5.575 9.570 -2.470 1.00 93.31 85 ILE A C 1
ATOM 674 O O . ILE A 1 85 ? -4.894 8.919 -1.673 1.00 93.31 85 ILE A O 1
ATOM 678 N N . LEU A 1 86 ? -5.132 9.872 -3.695 1.00 93.75 86 LEU A N 1
ATOM 679 C CA . LEU A 1 86 ? -3.816 9.470 -4.196 1.00 93.75 86 LEU A CA 1
ATOM 680 C C . LEU A 1 86 ? -2.678 10.069 -3.357 1.00 93.75 86 LEU A C 1
ATOM 682 O O . LEU A 1 86 ? -1.741 9.350 -2.997 1.00 93.75 86 LEU A O 1
ATOM 686 N N . SER A 1 87 ? -2.768 11.358 -3.013 1.00 92.25 87 SER A N 1
ATOM 687 C CA . SER A 1 87 ? -1.779 12.030 -2.166 1.00 92.25 87 SER A CA 1
ATOM 688 C C . SER A 1 87 ? -1.741 11.433 -0.761 1.00 92.25 87 SER A C 1
ATOM 690 O O . SER A 1 87 ? -0.669 11.070 -0.276 1.00 92.25 87 SER A O 1
ATOM 692 N N . ALA A 1 88 ? -2.904 11.252 -0.131 1.00 92.69 88 ALA A N 1
ATOM 693 C CA . ALA A 1 88 ? -3.002 10.715 1.222 1.00 92.69 88 ALA A CA 1
ATOM 694 C C . ALA A 1 88 ? -2.445 9.286 1.314 1.00 92.69 88 ALA A C 1
ATOM 696 O O . ALA A 1 88 ? -1.726 8.956 2.253 1.00 92.69 88 ALA A O 1
ATOM 697 N N . ILE A 1 89 ? -2.699 8.438 0.313 1.00 93.25 89 ILE A N 1
ATOM 698 C CA . ILE A 1 89 ? -2.169 7.066 0.282 1.00 93.25 89 ILE A CA 1
ATOM 699 C C . ILE A 1 89 ? -0.665 7.041 0.025 1.00 93.25 89 ILE A C 1
ATOM 701 O O . ILE A 1 89 ? 0.043 6.224 0.616 1.00 93.25 89 ILE A O 1
ATOM 705 N N . LYS A 1 90 ? -0.152 7.938 -0.823 1.00 91.06 90 LYS A N 1
ATOM 706 C CA . LYS A 1 90 ? 1.293 8.102 -1.001 1.00 91.06 90 LYS A CA 1
ATOM 707 C C . LYS A 1 9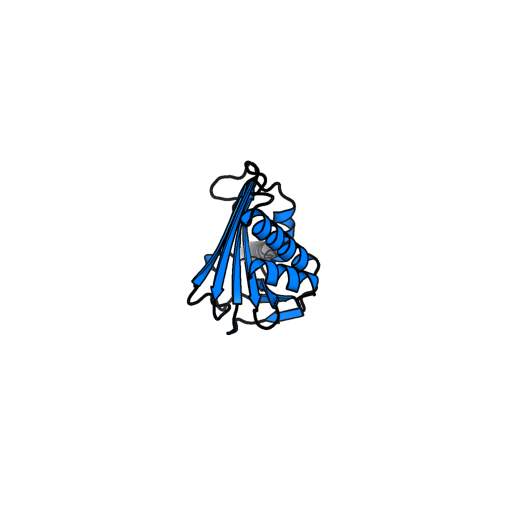0 ? 1.959 8.481 0.321 1.00 91.06 90 LYS A C 1
ATOM 709 O O . LYS A 1 90 ? 2.939 7.847 0.705 1.00 91.06 90 LYS A O 1
ATOM 714 N N . GLU A 1 91 ? 1.422 9.470 1.030 1.00 91.12 91 GLU A N 1
ATOM 715 C CA . GLU A 1 91 ? 1.930 9.877 2.345 1.00 91.12 91 GLU A CA 1
ATOM 716 C C . GLU A 1 91 ? 1.820 8.752 3.375 1.00 91.12 91 GLU A C 1
ATOM 718 O O . GLU A 1 91 ? 2.784 8.490 4.097 1.00 91.12 91 GLU A O 1
ATOM 723 N N . LEU A 1 92 ? 0.703 8.019 3.380 1.00 91.88 92 LEU A N 1
ATOM 724 C CA . LEU A 1 92 ? 0.500 6.855 4.235 1.00 91.88 92 LEU A CA 1
ATOM 725 C C . LEU A 1 92 ? 1.598 5.811 4.008 1.00 91.88 92 LEU A C 1
ATOM 727 O O . LEU A 1 92 ? 2.221 5.367 4.969 1.00 91.88 92 LEU A O 1
ATOM 731 N N . ILE A 1 93 ? 1.896 5.453 2.756 1.00 90.81 93 ILE A N 1
ATOM 732 C CA . ILE A 1 93 ? 2.940 4.469 2.441 1.00 90.81 93 ILE A CA 1
ATOM 733 C C . ILE A 1 93 ? 4.330 4.979 2.839 1.00 90.81 93 ILE A C 1
ATOM 735 O O . ILE A 1 93 ? 5.102 4.236 3.444 1.00 90.81 93 ILE A O 1
ATOM 739 N N . LEU A 1 94 ? 4.643 6.248 2.563 1.00 86.81 94 LEU A N 1
ATOM 740 C CA . LEU A 1 94 ? 5.917 6.856 2.965 1.00 86.81 94 LEU A CA 1
ATOM 741 C C . LEU A 1 94 ? 6.060 6.966 4.492 1.00 86.81 94 LEU A C 1
ATOM 743 O O . LEU A 1 94 ? 7.176 6.977 5.012 1.00 86.81 94 LEU A O 1
ATOM 747 N N . SER A 1 95 ? 4.954 7.028 5.236 1.00 86.81 95 SER A N 1
ATOM 748 C CA . SER A 1 95 ? 4.988 7.016 6.700 1.00 86.81 95 SER A CA 1
ATOM 749 C C . SER A 1 95 ? 5.396 5.647 7.262 1.00 86.81 95 SER A C 1
ATOM 751 O O . SER A 1 95 ? 6.071 5.589 8.292 1.00 86.81 95 SER A O 1
ATOM 753 N N . ILE A 1 96 ? 5.062 4.553 6.561 1.00 86.56 96 ILE A N 1
ATOM 754 C CA . ILE A 1 96 ? 5.452 3.183 6.934 1.00 86.56 96 ILE A CA 1
ATOM 755 C C . ILE A 1 96 ? 6.974 3.038 6.889 1.00 86.56 96 ILE A C 1
ATOM 757 O O . ILE A 1 96 ? 7.551 2.479 7.815 1.00 86.56 96 ILE A O 1
ATOM 761 N N . GLU A 1 97 ? 7.630 3.581 5.856 1.00 76.69 97 GLU A N 1
ATOM 762 C CA . GLU A 1 97 ? 9.098 3.565 5.724 1.00 76.69 97 GLU A CA 1
ATOM 763 C C . GLU A 1 97 ? 9.788 4.187 6.948 1.00 76.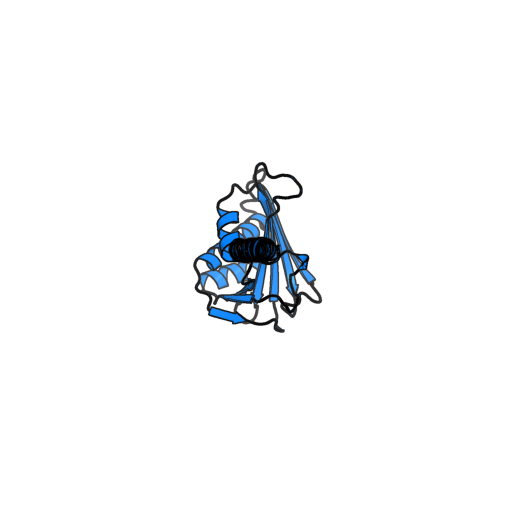69 97 GLU A C 1
ATOM 765 O O . GLU A 1 97 ? 10.822 3.706 7.407 1.00 76.69 97 GLU A O 1
ATOM 770 N N . LYS A 1 98 ? 9.193 5.247 7.499 1.00 74.00 98 LYS A N 1
ATOM 771 C CA . LYS A 1 98 ? 9.727 5.994 8.646 1.00 74.00 98 LYS A CA 1
ATOM 772 C C . LYS A 1 98 ? 9.346 5.384 9.996 1.00 74.00 98 LYS A C 1
ATOM 774 O O . LYS A 1 98 ? 9.814 5.856 11.031 1.00 74.00 98 LYS A O 1
ATOM 779 N N . SER A 1 99 ? 8.484 4.372 9.999 1.00 73.75 99 SER A N 1
ATOM 780 C CA . SER A 1 99 ? 7.922 3.781 11.208 1.00 73.75 99 SER A CA 1
ATOM 781 C C . SER A 1 99 ? 8.663 2.508 11.599 1.00 73.75 99 SER A C 1
ATOM 783 O O . SER A 1 99 ? 8.988 1.665 10.767 1.00 73.75 99 SER A O 1
ATOM 785 N N . ASN A 1 100 ? 8.881 2.317 12.900 1.00 70.00 100 ASN A N 1
ATOM 786 C CA . ASN A 1 100 ? 9.416 1.056 13.404 1.00 70.00 100 ASN A CA 1
ATOM 787 C C . ASN A 1 100 ? 8.316 -0.011 13.432 1.00 70.00 100 ASN A C 1
ATOM 789 O O . ASN A 1 100 ? 7.218 0.221 13.947 1.00 70.00 100 ASN A O 1
ATOM 793 N N . ALA A 1 101 ? 8.636 -1.200 12.918 1.00 72.00 101 ALA A N 1
ATOM 794 C CA . ALA A 1 101 ? 7.770 -2.367 13.021 1.00 72.00 101 ALA A CA 1
ATOM 795 C C . ALA A 1 101 ? 7.431 -2.642 14.492 1.00 72.00 101 ALA A C 1
ATOM 797 O O . ALA A 1 101 ? 8.319 -2.764 15.336 1.00 72.00 101 ALA A O 1
ATOM 798 N N . SER A 1 102 ? 6.140 -2.748 14.800 1.00 69.62 102 SER A N 1
ATOM 799 C CA . SER A 1 102 ? 5.680 -2.923 16.177 1.00 69.62 102 SER A CA 1
ATOM 800 C C . SER A 1 102 ? 5.638 -4.390 16.597 1.00 69.62 102 SER A C 1
ATOM 802 O O . SER A 1 102 ? 5.931 -4.702 17.750 1.00 69.62 102 SER A O 1
ATOM 804 N N . ARG A 1 103 ? 5.288 -5.288 15.665 1.00 83.69 103 ARG A N 1
ATOM 805 C CA . ARG A 1 103 ? 5.306 -6.749 15.831 1.00 83.69 103 ARG A CA 1
ATOM 806 C C . ARG A 1 103 ? 5.062 -7.469 14.503 1.00 83.69 103 ARG A C 1
ATOM 808 O O . ARG A 1 103 ? 4.425 -6.932 13.598 1.00 83.69 103 ARG A O 1
ATOM 815 N N . GLU A 1 104 ? 5.515 -8.717 14.420 1.00 84.25 104 GLU A N 1
ATOM 816 C CA . GLU A 1 104 ? 5.031 -9.662 13.410 1.00 84.25 104 GLU A CA 1
ATOM 817 C C . GLU A 1 104 ? 3.675 -10.228 13.843 1.00 84.25 104 GLU A C 1
ATOM 819 O O . GLU A 1 104 ? 3.477 -10.551 15.017 1.00 84.25 104 GLU A O 1
ATOM 824 N N . ILE A 1 105 ? 2.747 -10.368 12.897 1.00 82.81 105 ILE A N 1
ATOM 825 C CA . ILE A 1 105 ? 1.428 -10.952 13.142 1.00 82.81 105 ILE A CA 1
ATOM 826 C C . ILE A 1 105 ? 1.125 -12.064 12.138 1.00 82.81 105 ILE A C 1
ATOM 828 O O . ILE A 1 105 ? 1.528 -12.031 10.971 1.00 82.81 105 ILE A O 1
ATOM 832 N N . LEU A 1 106 ? 0.386 -13.066 12.609 1.00 74.75 106 LEU A N 1
ATOM 833 C CA . LEU A 1 106 ? -0.210 -14.092 11.759 1.00 74.75 106 LEU A CA 1
ATOM 834 C C . LEU A 1 106 ? -1.564 -13.613 11.229 1.00 74.75 106 LEU A C 1
ATOM 836 O O . LEU A 1 106 ? -2.165 -12.679 11.759 1.00 74.75 106 LEU A O 1
ATOM 840 N N . ILE A 1 107 ? -2.066 -14.286 10.193 1.00 76.12 107 ILE A N 1
ATOM 841 C CA . ILE A 1 107 ? -3.386 -13.999 9.626 1.00 76.12 107 ILE A CA 1
ATOM 842 C C . ILE A 1 107 ? -4.472 -14.080 10.706 1.00 76.12 107 ILE A C 1
ATOM 844 O O . ILE A 1 107 ? -4.723 -15.145 11.273 1.00 76.12 107 ILE A O 1
ATOM 848 N N . GLY A 1 108 ? -5.154 -12.955 10.922 1.00 74.19 108 GLY A N 1
ATOM 849 C CA . GLY A 1 108 ? -6.236 -12.804 11.890 1.00 74.19 108 GLY A CA 1
ATOM 850 C C . GLY A 1 108 ? -7.583 -12.436 11.261 1.00 74.19 108 GLY A C 1
ATOM 851 O O . GLY A 1 108 ? -7.680 -12.057 10.087 1.00 74.19 108 GLY A O 1
ATOM 852 N N . LYS A 1 109 ? -8.636 -12.568 12.075 1.00 81.19 109 LYS A N 1
ATOM 853 C CA . LYS A 1 109 ? -9.936 -11.921 11.844 1.00 81.19 109 LYS A CA 1
ATOM 854 C C . LYS A 1 109 ? -9.889 -10.505 12.419 1.00 81.19 109 LYS A C 1
ATOM 856 O O . LYS A 1 109 ? -9.215 -10.284 13.418 1.00 81.19 109 LYS A O 1
ATOM 861 N N . GLY A 1 110 ? -10.641 -9.596 11.816 1.00 84.88 110 GLY A N 1
ATOM 862 C CA . GLY A 1 110 ? -10.738 -8.202 12.244 1.00 84.88 110 GLY A CA 1
ATOM 863 C C . GLY A 1 110 ? -11.569 -7.398 11.254 1.00 84.88 110 GLY A C 1
ATOM 864 O O . GLY A 1 110 ? -12.193 -7.970 10.362 1.00 84.88 110 GLY A O 1
ATOM 865 N N . LYS A 1 111 ? -11.589 -6.078 11.391 1.00 89.75 111 LYS A N 1
ATOM 866 C CA . LYS A 1 111 ? -12.191 -5.186 10.396 1.00 89.75 111 LYS A CA 1
ATOM 867 C C . LYS A 1 111 ? -11.065 -4.433 9.720 1.00 89.75 111 LYS A C 1
ATOM 869 O O . LYS A 1 111 ? -10.373 -3.666 10.380 1.00 89.75 111 LYS A O 1
ATOM 874 N N . TYR A 1 112 ? -10.876 -4.678 8.431 1.00 93.75 112 TYR A N 1
ATOM 875 C CA . TYR A 1 112 ? -9.783 -4.075 7.690 1.00 93.75 112 TYR A CA 1
ATOM 876 C C . TYR A 1 112 ? -10.271 -3.406 6.413 1.00 93.75 112 TYR A C 1
ATOM 878 O O . TYR A 1 112 ? -11.233 -3.857 5.783 1.00 93.75 112 TYR A O 1
ATOM 886 N N . TYR A 1 113 ? -9.531 -2.384 6.003 1.00 95.19 113 TYR A N 1
ATOM 887 C CA . TYR A 1 113 ? -9.500 -1.930 4.622 1.00 95.19 113 TYR A CA 1
ATOM 888 C C . TYR A 1 113 ? -8.243 -2.471 3.955 1.00 95.19 113 TYR A C 1
ATOM 890 O O . TYR A 1 113 ? -7.142 -2.282 4.462 1.00 95.19 113 TYR A O 1
ATOM 898 N N . LEU A 1 114 ? -8.404 -3.164 2.834 1.00 95.31 114 LEU A N 1
ATOM 899 C CA . LEU A 1 114 ? -7.318 -3.518 1.933 1.00 95.31 114 LEU A CA 1
ATOM 900 C C . LEU A 1 114 ? -7.171 -2.388 0.917 1.00 95.31 114 LEU A C 1
ATOM 902 O O . LEU A 1 114 ? -8.071 -2.172 0.109 1.00 95.31 114 LEU A O 1
ATOM 906 N N . ILE A 1 115 ? -6.034 -1.703 0.937 1.00 95.25 115 ILE A N 1
ATOM 907 C CA . ILE A 1 115 ? -5.668 -0.713 -0.073 1.00 95.25 115 ILE A CA 1
ATOM 908 C C . ILE A 1 115 ? -4.719 -1.390 -1.057 1.00 95.25 115 ILE A C 1
ATOM 910 O O . ILE A 1 115 ? -3.695 -1.940 -0.656 1.00 95.25 115 ILE A O 1
ATOM 914 N N . ARG A 1 116 ? -5.067 -1.360 -2.342 1.00 93.94 116 ARG A N 1
ATOM 915 C CA . ARG A 1 116 ? -4.277 -1.881 -3.463 1.00 93.94 116 ARG A CA 1
ATOM 916 C C . ARG A 1 116 ? -3.840 -0.707 -4.321 1.00 93.94 116 ARG A C 1
ATOM 918 O O . ARG A 1 116 ? -4.684 0.052 -4.779 1.00 93.94 116 ARG A O 1
ATOM 925 N N . VAL A 1 117 ? -2.545 -0.582 -4.559 1.00 93.81 117 VAL A N 1
ATOM 926 C CA . VAL A 1 117 ? -1.934 0.499 -5.329 1.00 93.81 117 VAL A CA 1
ATOM 927 C C . VAL A 1 117 ? -1.200 -0.114 -6.512 1.00 93.81 117 VAL A C 1
ATOM 929 O O . VAL A 1 117 ? -0.258 -0.884 -6.338 1.00 93.81 117 VAL A O 1
ATOM 932 N N . ASN A 1 118 ? -1.650 0.211 -7.717 1.00 91.94 118 ASN A N 1
ATOM 933 C CA . ASN A 1 118 ? -1.000 -0.162 -8.966 1.00 91.94 118 ASN A CA 1
ATOM 934 C C . ASN A 1 118 ? -0.293 1.073 -9.518 1.00 91.94 118 ASN A C 1
ATOM 936 O O . ASN A 1 118 ? -0.902 2.141 -9.581 1.00 91.94 118 ASN A O 1
ATOM 940 N N . ILE A 1 119 ? 0.977 0.926 -9.883 1.00 90.31 119 ILE A N 1
ATOM 941 C CA . ILE A 1 119 ? 1.833 2.043 -10.281 1.00 90.31 119 ILE A CA 1
ATOM 942 C C . ILE A 1 119 ? 2.466 1.724 -11.630 1.00 90.31 119 ILE A C 1
ATOM 944 O O . ILE A 1 119 ? 3.183 0.728 -11.754 1.00 90.31 119 ILE A O 1
ATOM 948 N N . ASP A 1 120 ? 2.218 2.595 -12.601 1.00 88.75 120 ASP A N 1
ATOM 949 C CA . ASP A 1 120 ? 2.889 2.632 -13.895 1.00 88.75 120 ASP A CA 1
ATOM 950 C C . ASP A 1 120 ? 4.025 3.654 -13.855 1.00 88.75 120 ASP A C 1
ATOM 952 O O . ASP A 1 120 ? 3.861 4.764 -13.349 1.00 88.75 120 ASP A O 1
ATOM 956 N N . PHE A 1 121 ? 5.183 3.296 -14.408 1.00 87.38 121 PHE A N 1
ATOM 957 C CA . PHE A 1 121 ? 6.355 4.174 -14.472 1.00 87.38 121 PHE A CA 1
ATOM 958 C C . PHE A 1 121 ? 6.600 4.674 -15.888 1.00 87.38 121 PHE A C 1
ATOM 960 O O . PHE A 1 121 ? 6.316 3.985 -16.874 1.00 87.38 121 PHE A O 1
ATOM 967 N N . LYS A 1 122 ? 7.222 5.847 -15.980 1.00 83.19 122 LYS A N 1
ATOM 968 C CA . LYS A 1 122 ? 7.606 6.445 -17.254 1.00 83.19 122 LYS A CA 1
ATOM 969 C C . LYS A 1 122 ? 8.581 5.540 -18.007 1.00 83.19 122 LYS A C 1
ATOM 971 O O . LYS A 1 122 ? 9.574 5.073 -17.452 1.00 83.19 122 LYS A O 1
ATOM 976 N N . GLY A 1 123 ? 8.294 5.280 -19.284 1.00 75.06 123 GLY A N 1
ATOM 977 C CA . GLY A 1 123 ? 9.103 4.379 -20.116 1.00 75.06 123 GLY A CA 1
ATOM 978 C C . GLY A 1 123 ? 9.010 2.897 -19.731 1.00 75.06 123 GLY A C 1
ATOM 979 O O . GLY A 1 123 ? 9.789 2.092 -20.239 1.00 75.06 123 GLY A O 1
ATOM 980 N N . GLY A 1 124 ? 8.070 2.530 -18.853 1.00 67.94 124 GLY A N 1
ATOM 981 C CA . GLY A 1 124 ? 7.783 1.143 -18.517 1.00 67.94 124 GLY A CA 1
ATOM 982 C C . GLY A 1 124 ? 7.203 0.367 -19.700 1.00 67.94 124 GLY A C 1
ATOM 983 O O . GLY A 1 124 ? 6.526 0.903 -20.581 1.00 67.94 124 GLY A O 1
ATOM 984 N N . THR A 1 125 ? 7.447 -0.938 -19.721 1.00 59.16 125 THR A N 1
ATOM 985 C CA . THR A 1 125 ? 6.779 -1.837 -20.662 1.00 59.16 125 THR A CA 1
ATOM 986 C C . THR A 1 125 ? 5.382 -2.169 -20.137 1.00 59.16 125 THR A C 1
ATOM 988 O O . THR A 1 125 ? 5.243 -2.617 -18.999 1.00 59.16 125 THR A O 1
ATOM 991 N N . LYS A 1 126 ? 4.349 -1.997 -20.982 1.00 54.97 126 LYS A N 1
ATOM 992 C CA . LYS A 1 126 ? 2.898 -2.089 -20.672 1.00 54.97 126 LYS A CA 1
ATOM 993 C C . LYS A 1 126 ? 2.419 -3.300 -19.843 1.00 54.97 126 LYS A C 1
ATOM 995 O O . LYS A 1 126 ? 1.258 -3.325 -19.469 1.00 54.97 126 LYS A O 1
ATOM 1000 N N . ASN A 1 127 ? 3.254 -4.311 -19.588 1.00 48.44 127 ASN A N 1
ATOM 1001 C CA . ASN A 1 127 ? 2.871 -5.554 -18.911 1.00 48.44 127 ASN A CA 1
ATOM 1002 C C . ASN A 1 127 ? 3.913 -6.125 -17.922 1.00 48.44 127 ASN A C 1
ATOM 1004 O O . ASN A 1 127 ? 3.673 -7.211 -17.396 1.00 48.44 127 ASN A O 1
ATOM 1008 N N . ARG A 1 128 ? 5.067 -5.479 -17.673 1.00 47.34 128 ARG A N 1
ATOM 1009 C CA . ARG A 1 128 ? 6.110 -6.040 -16.774 1.00 47.34 128 ARG A CA 1
ATOM 1010 C C . ARG A 1 128 ? 6.619 -5.106 -15.678 1.00 47.34 128 ARG A C 1
ATOM 1012 O O . ARG A 1 128 ? 7.243 -5.600 -14.748 1.00 47.34 128 ARG A O 1
ATOM 1019 N N . ASP A 1 129 ? 6.296 -3.816 -15.736 1.00 51.38 129 ASP A N 1
ATOM 1020 C CA . ASP A 1 129 ? 6.796 -2.826 -14.770 1.00 51.38 129 ASP A CA 1
ATOM 1021 C C . ASP A 1 129 ? 5.721 -2.291 -13.809 1.00 51.38 129 ASP A C 1
ATOM 1023 O O . ASP A 1 129 ? 5.996 -1.383 -13.029 1.00 51.38 129 ASP A O 1
ATOM 1027 N N . LEU A 1 130 ? 4.513 -2.868 -13.829 1.00 57.62 130 LEU A N 1
ATOM 1028 C CA . LEU A 1 130 ? 3.450 -2.549 -12.874 1.00 57.62 130 LEU A CA 1
ATOM 1029 C C . LEU A 1 130 ? 3.849 -3.031 -11.477 1.00 57.62 130 LEU A C 1
ATOM 1031 O O . LEU A 1 130 ? 3.671 -4.206 -11.143 1.00 57.62 130 LEU A O 1
ATOM 1035 N N . ASN A 1 131 ? 4.362 -2.123 -10.646 1.00 79.00 131 ASN A N 1
ATOM 1036 C CA . ASN A 1 131 ? 4.563 -2.428 -9.236 1.00 79.00 131 ASN A CA 1
ATOM 1037 C C . ASN A 1 131 ? 3.216 -2.373 -8.524 1.00 79.00 131 ASN A C 1
ATOM 1039 O O . ASN A 1 131 ? 2.471 -1.395 -8.630 1.00 79.00 131 ASN A O 1
ATOM 1043 N N . LYS A 1 132 ? 2.909 -3.450 -7.803 1.00 88.00 132 LYS A N 1
ATOM 1044 C CA . LYS A 1 132 ? 1.659 -3.599 -7.066 1.00 88.00 132 LYS A CA 1
ATOM 1045 C C . LYS A 1 132 ? 1.972 -3.606 -5.588 1.00 88.00 132 LYS A C 1
ATOM 1047 O O . LYS A 1 132 ? 2.524 -4.569 -5.064 1.00 88.00 132 LYS A O 1
ATOM 1052 N N . LEU A 1 133 ? 1.606 -2.522 -4.928 1.00 91.44 133 LEU A N 1
ATOM 1053 C CA . LEU A 1 133 ? 1.676 -2.414 -3.485 1.00 91.44 133 LEU A CA 1
ATOM 1054 C C . LEU A 1 133 ? 0.290 -2.679 -2.900 1.00 91.44 133 LEU A C 1
ATOM 1056 O O . LEU A 1 133 ? -0.737 -2.356 -3.488 1.00 91.44 133 LEU A O 1
ATOM 1060 N N . PHE A 1 134 ? 0.247 -3.275 -1.726 1.00 91.88 134 PHE A N 1
ATOM 1061 C CA . PHE A 1 134 ? -0.939 -3.424 -0.924 1.00 91.88 134 PHE A CA 1
ATOM 1062 C C . PHE A 1 134 ? -0.613 -3.277 0.561 1.00 91.88 134 PHE A C 1
ATOM 1064 O O . PHE A 1 134 ? 0.443 -3.681 1.049 1.00 91.88 134 PHE A O 1
ATOM 1071 N N . LEU A 1 135 ? -1.552 -2.701 1.291 1.00 93.88 135 LEU A N 1
ATOM 1072 C CA . LEU A 1 135 ? -1.485 -2.562 2.737 1.00 93.88 135 LEU A CA 1
ATOM 1073 C C . LEU A 1 135 ? -2.885 -2.757 3.308 1.00 93.88 135 LEU A C 1
ATOM 1075 O O . LEU A 1 135 ? -3.889 -2.475 2.651 1.00 93.88 135 LEU A O 1
ATOM 1079 N N . PHE A 1 136 ? -2.947 -3.266 4.526 1.00 94.56 136 PHE A N 1
ATOM 1080 C CA . PHE A 1 136 ? -4.180 -3.367 5.282 1.00 94.56 136 PHE A CA 1
ATOM 1081 C C . PHE A 1 136 ? -4.180 -2.294 6.360 1.00 94.56 136 PHE A C 1
ATOM 1083 O O . PHE A 1 136 ? -3.175 -2.096 7.037 1.00 94.56 136 PHE A O 1
ATOM 1090 N N . VAL A 1 137 ? -5.319 -1.646 6.547 1.00 94.19 137 VAL A N 1
ATOM 1091 C CA . VAL A 1 137 ? -5.568 -0.749 7.674 1.00 94.19 137 VAL A CA 1
ATOM 1092 C C . VAL A 1 137 ? -6.547 -1.439 8.606 1.00 94.19 137 VAL A C 1
ATOM 1094 O O . VAL A 1 137 ? -7.636 -1.816 8.174 1.00 94.19 137 VAL A O 1
ATOM 1097 N N . ASN A 1 138 ? -6.169 -1.639 9.866 1.00 92.31 138 ASN A N 1
ATOM 1098 C CA . ASN A 1 138 ? -7.082 -2.132 10.892 1.00 92.31 138 ASN A CA 1
ATOM 1099 C C . ASN A 1 138 ? -7.964 -0.987 11.395 1.00 92.31 138 ASN A C 1
ATOM 1101 O O . ASN A 1 138 ? -7.458 -0.005 11.911 1.00 92.31 138 ASN A O 1
ATOM 1105 N N . VAL A 1 139 ? -9.281 -1.124 11.279 1.00 87.81 139 VAL A N 1
ATOM 1106 C CA . VAL A 1 139 ? -10.246 -0.059 11.606 1.00 87.81 139 VAL A CA 1
ATOM 1107 C C . VAL A 1 139 ? -10.371 0.184 13.112 1.00 87.81 139 VAL A C 1
ATOM 1109 O O . VAL A 1 139 ? -10.836 1.233 13.534 1.00 87.81 139 VAL A O 1
ATOM 1112 N N . GLU A 1 140 ? -9.990 -0.781 13.947 1.00 88.75 140 GLU A N 1
ATOM 1113 C CA . GLU A 1 140 ? -10.158 -0.659 15.402 1.00 88.75 140 GLU A CA 1
ATOM 1114 C C . GLU A 1 140 ? -9.083 0.214 16.055 1.00 88.75 140 GLU A C 1
ATOM 1116 O O . GLU A 1 140 ? -9.303 0.763 17.131 1.00 88.75 140 GLU A O 1
ATOM 1121 N N . ASN A 1 141 ? -7.912 0.312 15.429 1.00 88.00 141 ASN A N 1
ATOM 1122 C CA . ASN A 1 141 ? -6.747 0.995 15.989 1.00 88.00 141 ASN A CA 1
ATOM 1123 C C . ASN A 1 141 ? -5.901 1.727 14.938 1.00 88.00 141 ASN A C 1
ATOM 1125 O O . ASN A 1 141 ? -4.796 2.156 15.254 1.00 88.00 141 ASN A O 1
ATOM 1129 N N . ASN A 1 142 ? -6.384 1.814 13.695 1.00 88.75 142 ASN A N 1
ATOM 1130 C CA . ASN A 1 142 ? -5.722 2.436 12.548 1.00 88.75 142 ASN A CA 1
ATOM 1131 C C . ASN A 1 142 ? -4.302 1.926 12.259 1.00 88.75 142 ASN A C 1
ATOM 1133 O O . ASN A 1 142 ? -3.522 2.563 11.554 1.00 88.75 142 ASN A O 1
ATOM 1137 N N . HIS A 1 143 ? -3.942 0.747 12.767 1.00 91.12 143 HIS A N 1
ATOM 1138 C CA . HIS A 1 143 ? -2.632 0.179 12.494 1.00 91.12 143 HIS A CA 1
ATOM 1139 C C . HIS A 1 143 ? -2.504 -0.224 11.029 1.00 91.12 143 HIS A C 1
ATOM 1141 O O . HIS A 1 143 ? -3.421 -0.808 10.437 1.00 91.12 143 HIS A O 1
ATOM 1147 N N . ILE A 1 144 ? -1.319 0.024 10.476 1.00 93.00 144 ILE A N 1
ATOM 1148 C CA . ILE A 1 144 ? -0.977 -0.380 9.119 1.00 93.00 144 ILE A CA 1
ATOM 1149 C C . ILE A 1 144 ? -0.320 -1.753 9.165 1.00 93.00 144 ILE A C 1
ATOM 1151 O O . ILE A 1 144 ? 0.588 -2.006 9.953 1.00 93.00 144 ILE A O 1
ATOM 1155 N N . ILE A 1 145 ? -0.760 -2.648 8.295 1.00 93.94 145 ILE A N 1
ATOM 1156 C CA . ILE A 1 145 ? -0.270 -4.015 8.201 1.00 93.94 145 ILE A CA 1
ATOM 1157 C C . ILE A 1 145 ? 0.163 -4.268 6.757 1.00 93.94 145 ILE A C 1
ATOM 1159 O O . ILE A 1 145 ? -0.633 -4.151 5.825 1.00 93.94 145 ILE A O 1
ATOM 1163 N N . ILE A 1 146 ? 1.414 -4.672 6.567 1.00 93.12 146 ILE A N 1
ATOM 1164 C CA . ILE A 1 146 ? 1.985 -5.035 5.261 1.00 93.12 146 ILE A CA 1
ATOM 1165 C C . ILE A 1 146 ? 2.625 -6.424 5.335 1.00 93.12 146 ILE A C 1
ATOM 1167 O O . ILE A 1 146 ? 2.926 -6.907 6.429 1.00 93.12 146 ILE A O 1
ATOM 1171 N N . PRO A 1 147 ? 2.843 -7.113 4.207 1.00 91.69 147 PRO A N 1
ATOM 1172 C CA . PRO A 1 147 ? 3.712 -8.282 4.186 1.00 91.69 147 PRO A CA 1
ATOM 1173 C C . PRO A 1 147 ? 5.102 -7.966 4.720 1.00 91.69 147 PRO A C 1
ATOM 1175 O O . PRO A 1 147 ? 5.624 -6.872 4.526 1.00 91.69 147 PRO A O 1
ATOM 1178 N N . LYS A 1 148 ? 5.753 -8.968 5.305 1.00 89.31 148 LYS A N 1
ATOM 1179 C CA . LYS A 1 148 ? 7.177 -8.878 5.636 1.00 89.31 148 LYS A CA 1
ATOM 1180 C C . LYS A 1 148 ? 8.054 -8.825 4.376 1.00 89.31 148 LYS A C 1
ATOM 1182 O O . LYS A 1 148 ? 8.980 -8.020 4.291 1.00 89.31 148 LYS A O 1
ATOM 1187 N N . TYR A 1 149 ? 7.744 -9.676 3.403 1.00 88.88 149 TYR A N 1
ATOM 1188 C CA . TYR A 1 149 ? 8.451 -9.793 2.126 1.00 88.88 149 TYR A CA 1
ATOM 1189 C C . TYR A 1 149 ? 7.540 -9.373 0.983 1.00 88.88 149 TYR A C 1
ATOM 1191 O O . TYR A 1 149 ? 6.321 -9.516 1.088 1.00 88.88 149 TYR A O 1
ATOM 1199 N N . TYR A 1 150 ? 8.115 -8.864 -0.103 1.00 87.44 150 TYR A N 1
ATOM 1200 C CA . TYR A 1 150 ? 7.328 -8.596 -1.299 1.00 87.44 150 TYR A CA 1
ATOM 1201 C C . TYR A 1 150 ? 6.725 -9.893 -1.838 1.00 87.44 150 TYR A C 1
ATOM 1203 O O . TYR A 1 150 ? 7.392 -10.923 -1.904 1.00 87.44 150 TYR A O 1
ATOM 1211 N N . ILE A 1 151 ? 5.447 -9.846 -2.203 1.00 86.31 151 ILE A N 1
ATOM 1212 C CA . ILE A 1 151 ? 4.737 -10.999 -2.748 1.00 86.31 151 ILE A CA 1
ATOM 1213 C C . ILE A 1 151 ? 3.872 -10.574 -3.925 1.00 86.31 151 ILE A C 1
ATOM 1215 O O . ILE A 1 151 ? 3.355 -9.458 -3.983 1.00 86.31 151 ILE A O 1
ATOM 1219 N N . GLU A 1 152 ? 3.666 -11.520 -4.830 1.00 82.81 152 GLU A N 1
ATOM 1220 C CA . GLU A 1 152 ? 2.756 -11.361 -5.955 1.00 82.81 152 GLU A CA 1
ATOM 1221 C C . GLU A 1 152 ? 1.292 -11.200 -5.493 1.00 82.81 152 GLU A C 1
ATOM 1223 O O . GLU A 1 152 ? 0.889 -11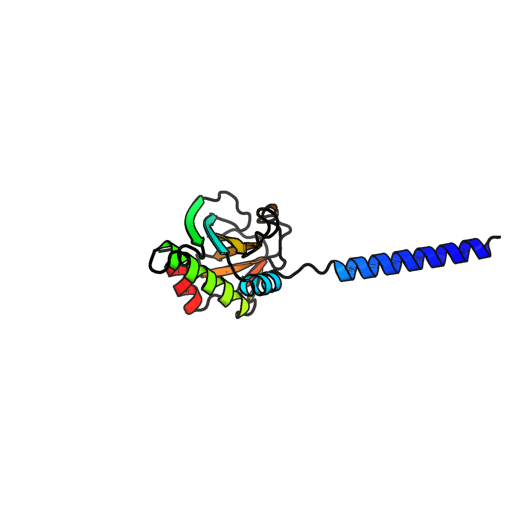.779 -4.476 1.00 82.81 152 GLU A O 1
ATOM 1228 N N . PRO A 1 153 ? 0.437 -10.495 -6.259 1.00 82.00 153 PRO A N 1
ATOM 1229 C CA . PRO A 1 153 ? -0.959 -10.258 -5.883 1.00 82.00 153 PRO A CA 1
ATOM 1230 C C . PRO A 1 153 ? -1.773 -11.530 -5.608 1.00 82.00 153 PRO A C 1
ATOM 1232 O O . PRO A 1 153 ? -2.667 -11.532 -4.767 1.00 82.00 153 PRO A O 1
ATOM 1235 N N . ASN A 1 154 ? -1.465 -12.631 -6.297 1.00 82.31 154 ASN A N 1
ATOM 1236 C CA . ASN A 1 154 ? -2.141 -13.921 -6.120 1.00 82.31 154 ASN A CA 1
ATOM 1237 C C . ASN A 1 154 ? -1.735 -14.659 -4.828 1.00 82.31 154 ASN A C 1
ATOM 1239 O O . ASN A 1 154 ? -2.313 -15.701 -4.506 1.00 82.31 154 ASN A O 1
ATOM 1243 N N . MET A 1 155 ? -0.726 -14.165 -4.109 1.00 85.12 155 MET A N 1
ATOM 1244 C CA . MET A 1 155 ? -0.283 -14.697 -2.821 1.00 85.12 155 MET A CA 1
ATOM 1245 C C . MET A 1 155 ? -0.939 -13.974 -1.640 1.00 85.12 155 MET A C 1
ATOM 1247 O O . MET A 1 155 ? -0.898 -14.494 -0.524 1.00 85.12 155 MET A O 1
ATOM 1251 N N . IL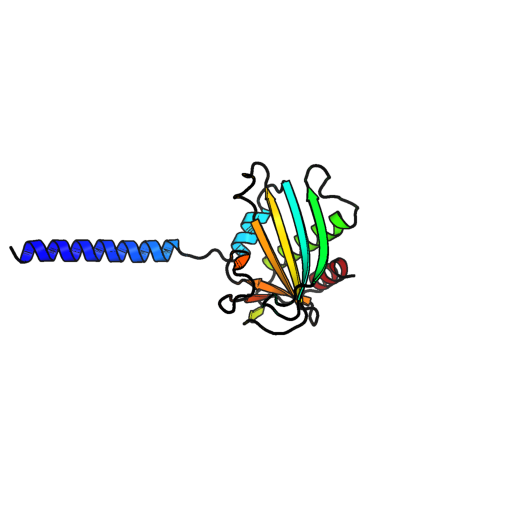E A 1 156 ? -1.571 -12.818 -1.870 1.00 85.75 156 ILE A N 1
ATOM 1252 C CA . ILE A 1 156 ? -2.256 -12.042 -0.831 1.00 85.75 156 ILE A CA 1
ATOM 1253 C C . ILE A 1 156 ? -3.331 -12.911 -0.161 1.00 85.75 156 ILE A C 1
ATOM 1255 O O . ILE A 1 156 ? -4.126 -13.572 -0.826 1.00 85.75 156 ILE A O 1
ATOM 1259 N N . GLY A 1 157 ? -3.343 -12.922 1.173 1.00 82.69 157 GLY A N 1
ATOM 1260 C CA . GLY A 1 157 ? -4.325 -13.650 1.977 1.00 82.69 157 GLY A CA 1
ATOM 1261 C C . GLY A 1 157 ? -4.081 -15.150 2.129 1.00 82.69 157 GLY A C 1
ATOM 1262 O O . GLY A 1 157 ? -4.818 -15.822 2.859 1.00 82.69 157 GLY A O 1
ATOM 1263 N N . LYS A 1 158 ? -3.014 -15.691 1.526 1.00 84.56 158 LYS A N 1
ATOM 1264 C CA . LYS A 1 158 ? -2.575 -17.066 1.795 1.00 84.56 158 LYS A CA 1
ATOM 1265 C C . LYS A 1 158 ? -1.966 -17.178 3.190 1.00 84.56 158 LYS A C 1
ATOM 1267 O O . LYS A 1 158 ? -1.147 -16.360 3.589 1.00 84.56 158 LYS A O 1
ATOM 1272 N N . SER A 1 159 ? -2.286 -18.260 3.900 1.00 76.00 159 SER A N 1
ATOM 1273 C CA . SER A 1 159 ? -1.820 -18.540 5.272 1.00 76.00 159 SER A CA 1
ATOM 1274 C C . SER A 1 159 ? -0.305 -18.619 5.451 1.00 76.00 159 SER A C 1
ATOM 1276 O O . SER A 1 159 ? 0.169 -18.576 6.580 1.00 76.00 159 SER A O 1
ATOM 1278 N N . THR A 1 160 ? 0.451 -18.755 4.364 1.00 83.25 160 THR A N 1
ATOM 1279 C CA . THR A 1 160 ? 1.917 -18.794 4.371 1.00 83.25 160 THR A CA 1
ATOM 1280 C C . THR A 1 160 ? 2.556 -17.408 4.446 1.00 83.25 160 THR A C 1
ATOM 1282 O O . THR A 1 160 ? 3.749 -17.309 4.721 1.00 83.25 160 THR A O 1
ATOM 1285 N N . VAL A 1 161 ? 1.795 -16.338 4.195 1.00 86.19 161 VAL A N 1
ATOM 1286 C CA . VAL A 1 161 ? 2.308 -14.966 4.214 1.00 86.19 161 VAL A CA 1
ATOM 1287 C C . VAL A 1 161 ? 2.446 -14.481 5.654 1.00 86.19 161 VAL A C 1
ATOM 1289 O O . VAL A 1 161 ? 1.501 -14.549 6.443 1.00 86.19 161 VAL A O 1
ATOM 1292 N N . LYS A 1 162 ? 3.630 -13.961 5.987 1.00 88.56 162 LYS A N 1
ATOM 1293 C CA . LYS A 1 162 ? 3.893 -13.272 7.254 1.00 88.56 162 LYS A CA 1
ATOM 1294 C C . LYS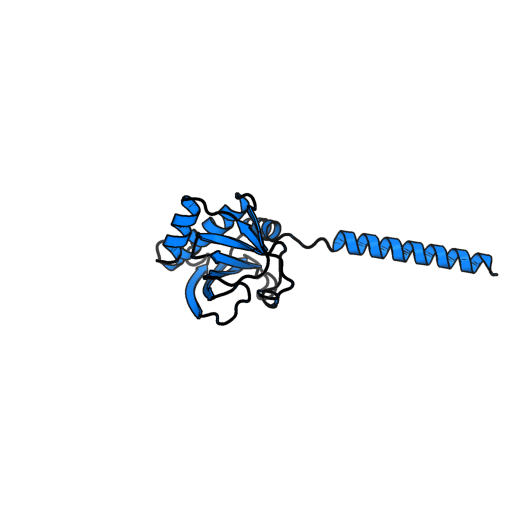 A 1 162 ? 3.653 -11.781 7.086 1.00 88.56 162 LYS A C 1
ATOM 1296 O O . LYS A 1 162 ? 4.141 -11.190 6.122 1.00 88.56 162 LYS A O 1
ATOM 1301 N N . TYR A 1 163 ? 2.956 -11.188 8.046 1.00 91.75 163 TYR A N 1
ATOM 1302 C CA . TYR A 1 163 ? 2.648 -9.766 8.054 1.00 91.75 163 TYR A CA 1
ATOM 1303 C C . TYR A 1 163 ? 3.376 -9.061 9.196 1.00 91.75 163 TYR A C 1
ATOM 1305 O O . TYR A 1 163 ? 3.661 -9.653 10.240 1.00 91.75 163 TYR A O 1
ATOM 1313 N N . VAL A 1 164 ? 3.668 -7.786 8.986 1.00 92.44 164 VAL A N 1
ATOM 1314 C CA . VAL A 1 164 ? 4.254 -6.881 9.969 1.00 92.44 164 VAL A CA 1
ATOM 1315 C C . VAL A 1 164 ? 3.264 -5.753 10.203 1.00 92.44 164 VAL A C 1
ATOM 1317 O O . VAL A 1 164 ? 2.728 -5.187 9.251 1.00 92.44 164 VAL A O 1
ATOM 1320 N N . GLU A 1 165 ? 3.011 -5.453 11.471 1.00 92.44 165 GLU A N 1
ATOM 1321 C CA . GLU A 1 165 ? 2.126 -4.372 11.892 1.00 92.44 165 GLU A CA 1
ATOM 1322 C C . GLU A 1 165 ? 2.939 -3.164 12.366 1.00 92.44 165 GLU A C 1
ATOM 1324 O O . GLU A 1 165 ? 3.889 -3.293 13.147 1.00 92.44 165 GLU A O 1
ATOM 1329 N N . PHE A 1 166 ? 2.521 -1.980 11.943 1.00 90.81 166 PHE A N 1
ATOM 1330 C CA . PHE A 1 166 ? 3.074 -0.686 12.309 1.00 90.81 166 PHE A CA 1
ATOM 1331 C C . PHE A 1 166 ? 2.021 0.066 13.116 1.00 90.81 166 PHE A C 1
ATOM 1333 O O . PHE A 1 166 ? 0.858 0.151 12.714 1.00 90.81 166 PHE A O 1
ATOM 1340 N N . LYS A 1 167 ? 2.431 0.587 14.276 1.00 86.19 167 LYS A N 1
ATOM 1341 C CA . LYS A 1 167 ? 1.553 1.424 15.094 1.00 86.19 167 LYS A CA 1
ATOM 1342 C C . LYS A 1 167 ? 1.237 2.704 14.340 1.00 86.19 167 LYS A C 1
ATOM 1344 O O . LYS A 1 167 ? 2.129 3.291 13.728 1.00 86.19 167 LYS A O 1
ATOM 1349 N N . SER A 1 168 ? -0.013 3.131 14.437 1.00 83.50 168 SER A N 1
ATOM 1350 C CA . SER A 1 168 ? -0.404 4.431 13.923 1.00 83.50 168 SER A CA 1
ATOM 1351 C C . SER A 1 168 ? 0.221 5.551 14.757 1.00 83.50 168 SER A C 1
ATOM 1353 O O . SER A 1 168 ? 0.499 5.390 15.950 1.00 83.50 168 SER A O 1
ATOM 1355 N N . THR A 1 169 ? 0.455 6.683 14.106 1.00 86.50 169 THR A N 1
ATOM 1356 C CA . THR A 1 169 ? 0.724 7.973 14.749 1.00 86.50 169 THR A CA 1
ATOM 1357 C C . THR A 1 169 ? -0.471 8.881 14.489 1.00 86.50 169 THR A C 1
ATOM 1359 O O . THR A 1 169 ? -1.225 8.629 13.557 1.00 86.50 169 THR A O 1
ATOM 1362 N N . GLU A 1 170 ? -0.623 9.974 15.232 1.00 87.88 170 GLU A N 1
ATOM 1363 C CA . GLU A 1 170 ? -1.724 10.924 15.007 1.00 87.88 170 GLU A CA 1
ATOM 1364 C C . GLU A 1 170 ? -1.798 11.414 13.547 1.00 87.88 170 GLU A C 1
ATOM 1366 O O . GLU A 1 170 ? -2.873 11.507 12.962 1.00 87.88 170 GLU A O 1
ATOM 1371 N N . ALA A 1 171 ? -0.645 11.649 12.910 1.00 85.38 171 ALA A N 1
ATOM 1372 C CA . ALA A 1 171 ? -0.590 12.015 11.496 1.00 85.38 171 ALA A CA 1
ATOM 1373 C C . ALA A 1 171 ? -1.128 10.900 10.580 1.00 85.38 171 ALA A C 1
ATOM 1375 O O . ALA A 1 171 ? -1.842 11.174 9.620 1.00 85.38 171 ALA A O 1
ATOM 1376 N N . VAL A 1 172 ? -0.811 9.641 10.891 1.00 86.00 172 VAL A N 1
ATOM 1377 C CA . VAL A 1 172 ? -1.298 8.466 10.153 1.00 86.00 172 VAL A CA 1
ATOM 1378 C C . VAL A 1 172 ? -2.795 8.255 10.376 1.00 86.00 172 VAL A C 1
ATOM 1380 O O . VAL A 1 172 ? -3.510 7.990 9.414 1.00 86.00 172 VAL A O 1
ATOM 1383 N N . ASP A 1 173 ? -3.283 8.435 11.604 1.00 89.81 173 ASP A N 1
ATOM 1384 C CA . ASP A 1 173 ? -4.711 8.375 11.930 1.00 89.81 173 ASP A CA 1
ATOM 1385 C C . ASP A 1 173 ? -5.506 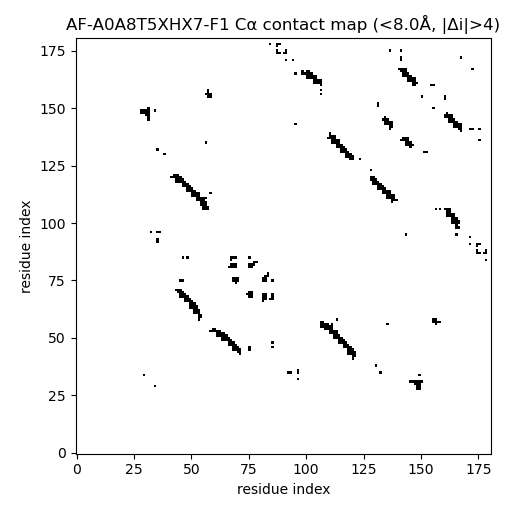9.399 11.123 1.00 89.81 173 ASP A C 1
ATOM 1387 O O . ASP A 1 173 ? -6.505 9.053 10.495 1.00 89.81 173 ASP A O 1
ATOM 1391 N N . ASN A 1 174 ? -5.023 10.642 11.076 1.00 88.88 174 ASN A N 1
ATOM 1392 C CA . ASN A 1 174 ? -5.657 11.711 10.310 1.00 88.88 174 ASN A CA 1
ATOM 1393 C C . ASN A 1 174 ? -5.686 11.400 8.807 1.00 88.88 174 ASN A C 1
ATOM 1395 O O . ASN A 1 174 ? -6.708 11.632 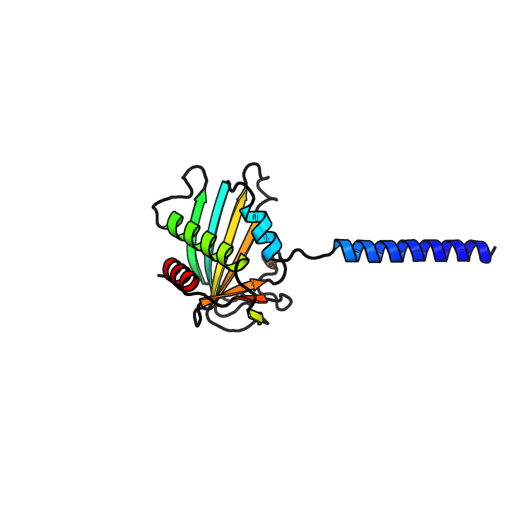8.160 1.00 88.88 174 ASN A O 1
ATOM 1399 N N . LEU A 1 175 ? -4.603 10.838 8.254 1.00 87.62 175 LEU A N 1
ATOM 1400 C CA . LEU A 1 175 ? -4.556 10.396 6.855 1.00 87.62 175 LEU A CA 1
ATOM 1401 C C . LEU A 1 175 ? -5.555 9.269 6.581 1.00 87.62 175 LEU A C 1
ATOM 1403 O O . LEU A 1 175 ? -6.276 9.315 5.588 1.00 87.62 175 LEU A O 1
ATOM 1407 N N . ILE A 1 176 ? -5.622 8.268 7.459 1.00 88.19 176 ILE A N 1
ATOM 1408 C CA . ILE A 1 176 ? -6.554 7.143 7.328 1.00 88.19 176 ILE A CA 1
ATOM 1409 C C . ILE A 1 176 ? -7.997 7.636 7.373 1.00 88.19 176 ILE A C 1
ATOM 1411 O O . ILE A 1 176 ? -8.775 7.292 6.487 1.00 88.19 176 ILE A O 1
ATOM 1415 N N . ASN A 1 177 ? -8.349 8.457 8.362 1.00 89.56 177 ASN A N 1
ATOM 1416 C CA . ASN A 1 177 ? -9.703 8.990 8.493 1.00 89.56 177 ASN A CA 1
ATOM 1417 C C . ASN A 1 177 ? -10.071 9.829 7.267 1.00 89.56 177 ASN A C 1
ATOM 1419 O O . ASN A 1 177 ? -11.131 9.632 6.696 1.00 89.56 177 ASN A O 1
ATOM 1423 N N . SER A 1 178 ? -9.143 10.649 6.772 1.00 86.00 178 SER A N 1
ATOM 1424 C CA . SER A 1 178 ? -9.339 11.434 5.550 1.00 86.00 178 SER A CA 1
ATOM 1425 C C . SER A 1 178 ? -9.619 10.591 4.299 1.00 86.00 178 SER A C 1
ATOM 1427 O O . SER A 1 178 ? -10.326 11.032 3.402 1.00 86.00 178 SER A O 1
ATOM 1429 N N . ILE A 1 179 ? -9.043 9.390 4.202 1.00 85.69 179 ILE A N 1
ATOM 1430 C CA . ILE A 1 179 ? -9.282 8.464 3.083 1.00 85.69 179 ILE A CA 1
ATOM 1431 C C . ILE A 1 179 ? -10.627 7.736 3.245 1.00 85.69 179 ILE A C 1
ATOM 1433 O O . ILE A 1 179 ? -11.217 7.292 2.260 1.00 85.69 179 ILE A O 1
ATOM 1437 N N . LEU A 1 180 ? -11.069 7.529 4.487 1.00 85.12 180 LEU A N 1
ATOM 1438 C CA . LEU A 1 180 ? -12.191 6.658 4.824 1.00 85.12 180 LEU A CA 1
ATOM 1439 C C . LEU A 1 180 ? -13.489 7.397 5.175 1.00 85.12 180 LEU A C 1
ATOM 1441 O O . LEU A 1 180 ? -14.503 6.715 5.307 1.00 85.12 180 LEU A O 1
ATOM 1445 N N . GLU A 1 181 ? -13.485 8.717 5.324 1.00 78.81 181 GLU A N 1
ATOM 1446 C CA . GLU A 1 181 ? -14.670 9.569 5.539 1.00 78.81 181 GLU A CA 1
ATOM 1447 C C . GLU A 1 181 ? -15.179 10.195 4.233 1.00 78.81 181 GLU A C 1
ATOM 1449 O O . GLU A 1 181 ? -16.420 10.208 4.053 1.00 78.81 181 GLU A O 1
#

pLDDT: mean 84.24, std 11.23, range [47.34, 95.94]

Sequence (181 aa):
MKEKNLKYVYILLGICCIYLLTSHLNNKEDTYLDVINKVFKKDIEAIAVIIDKTSSLKCNNLKNYDMATGSIDNDFNSGTRDGFILSAIKELILSIEKSNASREILIGKGKYYLIRVNIDFKGGTKNRDLNKLFLFVNVENNHIIIPKYYIEPNMIGKSTVKYVEFKSTEAVDNLINSILE

Secondary structure (DSSP, 8-state):
-HHHHHHHHHHHHHHHHHHHHHHHHHT-PPBHHHHHHHHTTS-EEEEEEEEEEEEETT-TT-EEEEEEEEEGGGGGGTTSHHHHHHHHHHHHHHHHHTSPEEEEE---EEEEEEEEEEEEETT--TTT--EEEEEEEETTT--EEEESB---GGGTT-TT--EEEE---HHHHHHHHHHH-

Foldseek 3Di:
DVVVVVVVVVVVVVVVVVVVVVVVVVPPFAFLLNLLVVQVVAAFFKKKKWKWKDQKQLCPPTDTDDIAIAGVVCVGVPPDPRSLLVVLVNVLSVVVNVFDFPDKDFIDTAIKMKMWMWTDGDPDDPPDPTDIAIWIAGPVQRKIKGFRGDDDPVCGNPRVTIITITHDDPSSVVSVVSNRD

Radius of gyration: 21.3 Å; Cα contacts (8 Å, |Δi|>4): 298; chains: 1; bounding box: 58×66×37 Å

Nearest PDB structures (foldseek):
  2tld-assembly1_I  TM=5.349E-01  e=5.372E-02  unclassified
  4hx3-assembly2_H  TM=5.917E-01  e=4.087E-01  Streptomyces caespitosus
  4hx3-assembly1_D  TM=5.201E-01  e=1.923E-01  Streptomyces caespitosus
  4hx3-assembly3_J  TM=5.118E-01  e=5.788E-01  Streptomyces caespitosus
  8wfn-assembly1_C  TM=2.202E-01  e=1.464E+00  Bacillus subtilis

Solvent-accessible surface area (backbone atoms only — not comparable to full-atom values): 9932 Å² total; per-residue (Å²): 118,70,68,65,54,52,54,54,51,54,51,51,51,52,51,50,52,50,50,52,52,50,52,56,66,71,61,64,74,55,37,30,64,58,49,53,58,58,54,78,72,49,65,68,35,32,42,40,40,40,32,24,39,21,55,28,59,50,57,55,76,66,38,86,70,50,72,32,59,31,27,62,94,54,58,34,34,63,95,38,74,39,17,49,47,55,49,41,50,52,52,51,56,58,48,52,75,78,47,69,77,68,45,78,44,72,82,48,78,52,54,30,38,42,39,38,38,41,34,39,38,65,92,49,56,100,84,79,51,68,48,71,48,62,40,33,34,32,71,90,68,50,26,42,34,32,53,51,47,62,66,59,81,90,51,64,36,43,89,86,55,53,31,33,33,29,71,52,47,73,72,49,44,50,40,51,48,69,69,74,112

Mean predicted aligned error: 8.89 Å